Protein AF-A0A972S442-F1 (afdb_monomer)

Mean predicted aligned error: 12.08 Å

Solvent-accessible surface area (backbone atoms only — not comparable to full-atom values): 10147 Å² total; per-residue (Å²): 109,70,67,62,51,48,44,67,73,46,35,66,58,52,51,44,52,59,56,63,76,43,74,85,66,54,69,71,53,56,49,49,30,52,50,54,33,49,52,52,50,52,53,34,56,76,68,72,48,93,73,61,64,66,59,40,50,52,49,27,50,50,51,55,52,50,51,50,50,52,54,51,49,53,49,53,49,57,53,46,57,60,48,74,77,42,76,69,79,59,44,60,56,47,51,49,48,52,51,50,55,69,71,43,56,74,71,52,40,53,52,54,55,49,30,52,73,69,70,69,39,97,62,92,71,52,75,70,51,53,52,50,55,52,53,53,54,53,53,53,52,52,52,54,53,51,51,51,50,51,53,54,47,46,70,53,49,53,55,53,52,52,51,54,50,49,53,53,52,52,53,52,51,61,73,70,52,80,131

Foldseek 3Di:
DVVVVCCVVCVVVVCCCCVPVPDDDDPVLVVQLVVQLVVVVVVCVVVVHDDDSVCSSVVSVVVSVVVVVVVVVVLVVLVVVQQVVDDDPLNVVSVVLVVCLVPDDLVVVVVSLVCQVVVVDPHPDDPSNSVSSVVVSVVVVVVVVVVVVVVVCCVPVVVVVVVVVVVVVVVVVVVPDDD

Secondary structure (DSSP, 8-state):
-HHHHHHHHHHHHHHHHHHHSSTT--HHHHHHHHHHHHHHHHHHHHTT----HHHHHHHHHHHHHHHHHHHHHHHHHHHHHHHHT--TTHHHHHHHHHHHHHHS-HHHHHHHHHHHHTT-SSS---HHHHHHHHHHHHHHHHHHHHHHHHHHHHHHHHHHHHHHHHHHHHHHHHHHS--

pLDDT: mean 80.05, std 10.91, range [43.06, 96.75]

Radius of gyration: 24.88 Å; Cα contacts (8 Å, |Δi|>4): 57; chains: 1; bounding box: 56×35×83 Å

Sequence (179 aa):
VGISLGLLLFGPKLIKTVGSEITELDQMRAFAVAMAAAVVVIIASQLGLPVSSTHIAVGGIFGVGFLREYLKRSYAKAIQEIKDHHQGEDVEEINAYIRRFANAPIDEKKYMLAQLKQKKAEVELSKKERKSLNKVYQKELVKRSAFLKIVAAWIITVPASALMAAIIYFSIRGMMLPG

Structure (mmCIF, N/CA/C/O backbone):
data_AF-A0A972S442-F1
#
_entry.id   AF-A0A972S442-F1
#
loop_
_atom_site.group_PDB
_atom_site.id
_atom_site.type_symbol
_atom_site.label_atom_id
_atom_site.label_alt_id
_atom_site.label_comp_id
_atom_site.label_asym_id
_atom_site.label_entity_id
_atom_site.label_seq_id
_atom_site.pdbx_PDB_ins_code
_atom_site.Cartn_x
_atom_site.Cartn_y
_atom_site.Cartn_z
_atom_site.occupancy
_atom_site.B_iso_or_equiv
_atom_site.auth_seq_id
_atom_site.auth_comp_id
_atom_site.auth_asym_id
_atom_site.auth_atom_id
_atom_site.pdbx_PDB_model_num
ATOM 1 N N . VAL A 1 1 ? 18.935 -11.063 -27.898 1.00 55.28 1 VAL A N 1
ATOM 2 C CA . VAL A 1 1 ? 18.509 -12.394 -28.402 1.00 55.28 1 VAL A CA 1
ATOM 3 C C . VAL A 1 1 ? 18.385 -13.421 -27.275 1.00 55.28 1 VAL A C 1
ATOM 5 O O . VAL A 1 1 ? 17.285 -13.912 -27.073 1.00 55.28 1 VAL A O 1
ATOM 8 N N . GLY A 1 2 ? 19.431 -13.688 -26.476 1.00 63.62 2 GLY A N 1
ATOM 9 C CA . GLY A 1 2 ? 19.373 -14.688 -25.387 1.00 63.62 2 GLY A CA 1
ATOM 10 C C . GLY A 1 2 ? 18.334 -14.418 -24.284 1.00 63.62 2 GLY A C 1
ATOM 11 O O . GLY A 1 2 ? 17.602 -15.325 -23.903 1.00 63.62 2 GLY A O 1
ATOM 12 N N . ILE A 1 3 ? 18.193 -13.164 -23.833 1.00 63.94 3 ILE A N 1
ATOM 13 C CA . ILE A 1 3 ? 17.179 -12.770 -22.830 1.00 63.94 3 ILE A CA 1
ATOM 14 C C . ILE A 1 3 ? 15.757 -12.969 -23.379 1.00 63.94 3 ILE A C 1
ATOM 16 O O . ILE A 1 3 ? 14.894 -13.505 -22.694 1.00 63.94 3 ILE A O 1
ATOM 20 N N . SER A 1 4 ? 15.526 -12.588 -24.637 1.00 64.75 4 SER A N 1
ATOM 21 C CA . SER A 1 4 ? 14.231 -12.716 -25.313 1.00 64.75 4 SER A CA 1
ATOM 22 C C . SER A 1 4 ? 13.823 -14.181 -25.507 1.00 64.75 4 SER A C 1
ATOM 24 O O . SER A 1 4 ? 12.668 -14.524 -25.276 1.00 64.75 4 SER A O 1
ATOM 26 N N . LEU A 1 5 ? 14.772 -15.055 -25.871 1.00 71.44 5 LEU A N 1
ATOM 27 C CA . LEU A 1 5 ? 14.531 -16.493 -26.036 1.00 71.44 5 LEU A CA 1
ATOM 28 C C . LEU A 1 5 ? 14.280 -17.188 -24.685 1.00 71.44 5 LEU A C 1
ATOM 30 O O . LEU A 1 5 ? 13.374 -18.010 -24.564 1.00 71.44 5 LEU A O 1
ATOM 34 N N . GLY A 1 6 ? 15.048 -16.820 -23.652 1.00 62.31 6 GLY A N 1
ATOM 35 C CA . GLY A 1 6 ? 14.879 -17.332 -22.290 1.00 62.31 6 GLY A CA 1
ATOM 36 C C . GLY A 1 6 ? 13.545 -16.922 -21.659 1.00 62.31 6 GLY A C 1
ATOM 37 O O . GLY A 1 6 ? 12.891 -17.744 -21.018 1.00 62.31 6 GLY A O 1
ATOM 38 N N . LEU A 1 7 ? 13.091 -15.686 -21.902 1.00 68.94 7 LEU A N 1
ATOM 39 C CA . LEU A 1 7 ? 11.769 -15.2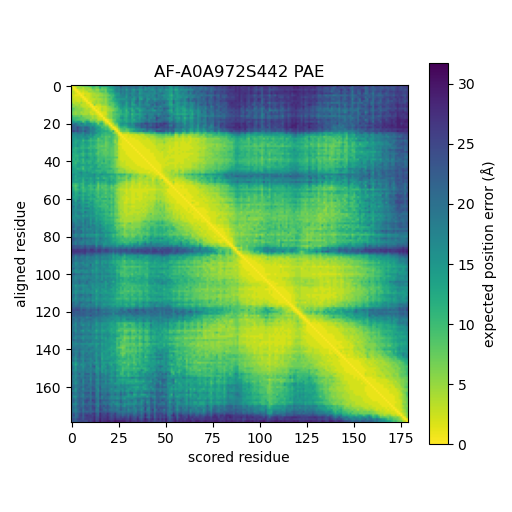19 -21.478 1.00 68.94 7 LEU A CA 1
ATOM 40 C C . LEU A 1 7 ? 10.638 -15.953 -22.219 1.00 68.94 7 LEU A C 1
ATOM 42 O O . LEU A 1 7 ? 9.614 -16.251 -21.618 1.00 68.94 7 LEU A O 1
ATOM 46 N N . LEU A 1 8 ? 10.823 -16.295 -23.496 1.00 69.44 8 LEU A N 1
ATOM 47 C CA . LEU A 1 8 ? 9.843 -17.058 -24.280 1.00 69.44 8 LEU A CA 1
ATOM 48 C C . LEU A 1 8 ? 9.675 -18.500 -23.773 1.00 69.44 8 LEU A C 1
ATOM 50 O O . LEU A 1 8 ? 8.552 -18.987 -23.675 1.00 69.44 8 LEU A O 1
ATOM 54 N N . LEU A 1 9 ? 10.778 -19.166 -23.418 1.00 70.06 9 LEU A N 1
ATOM 55 C CA . LEU A 1 9 ? 10.773 -20.568 -22.979 1.00 70.06 9 LEU A CA 1
ATOM 56 C C . LEU A 1 9 ? 10.383 -20.744 -21.502 1.00 70.06 9 LEU A C 1
ATOM 58 O O . LEU A 1 9 ? 9.625 -21.654 -21.170 1.00 70.06 9 LEU A O 1
ATOM 62 N N . PHE A 1 10 ? 10.873 -19.878 -20.609 1.00 66.75 10 PHE A N 1
ATOM 63 C CA . PHE A 1 10 ? 10.665 -20.010 -19.157 1.00 66.75 10 PHE A CA 1
ATOM 64 C C . PHE A 1 10 ? 9.690 -18.984 -18.569 1.00 66.75 10 PHE A C 1
ATOM 66 O O . PHE A 1 10 ? 9.153 -19.201 -17.478 1.00 66.75 10 PHE A O 1
ATOM 73 N N . GLY A 1 11 ? 9.406 -17.897 -19.290 1.00 60.53 11 GLY A N 1
ATOM 74 C CA . GLY A 1 11 ? 8.465 -16.859 -18.868 1.00 60.53 11 GLY A CA 1
ATOM 75 C C . GLY A 1 11 ? 7.060 -17.384 -18.584 1.00 60.53 11 GLY A C 1
ATOM 76 O O . GLY A 1 11 ? 6.541 -17.057 -17.525 1.00 60.53 11 GLY A O 1
ATOM 77 N N . PRO A 1 12 ? 6.446 -18.256 -19.407 1.00 69.31 12 PRO A N 1
ATOM 78 C CA . PRO A 1 12 ? 5.092 -18.748 -19.139 1.00 69.31 12 PRO A CA 1
ATOM 79 C C . PRO A 1 12 ? 4.973 -19.529 -17.823 1.00 69.31 12 PRO A C 1
ATOM 81 O O . PRO A 1 12 ? 3.944 -19.460 -17.153 1.00 69.31 12 PRO A O 1
ATOM 84 N N . LYS A 1 13 ? 6.029 -20.258 -17.434 1.00 62.06 13 LYS A N 1
ATOM 85 C CA . LYS A 1 13 ? 6.068 -21.060 -16.201 1.00 62.06 13 LYS A CA 1
ATOM 86 C C . LYS A 1 13 ? 6.276 -20.167 -14.976 1.00 62.06 13 LYS A C 1
ATOM 88 O O . LYS A 1 13 ? 5.541 -20.305 -14.010 1.00 62.06 13 LYS A O 1
ATOM 93 N N . LEU A 1 14 ? 7.185 -19.191 -15.063 1.00 61.78 14 LEU A N 1
ATOM 94 C CA . LEU A 1 14 ? 7.390 -18.168 -14.030 1.00 61.78 14 LEU A CA 1
ATOM 95 C C . LEU A 1 14 ? 6.169 -17.256 -13.857 1.00 61.78 14 LEU A C 1
ATOM 97 O O . LEU A 1 14 ? 5.754 -17.015 -12.732 1.00 61.78 14 LEU A O 1
ATOM 101 N N . ILE A 1 15 ? 5.554 -16.797 -14.950 1.00 64.75 15 ILE A N 1
ATOM 102 C CA . ILE A 1 15 ? 4.331 -15.980 -14.936 1.00 64.75 15 ILE A CA 1
ATOM 103 C C . ILE A 1 15 ? 3.169 -16.770 -14.340 1.00 64.75 15 ILE A C 1
ATOM 105 O O . ILE A 1 15 ? 2.381 -16.197 -13.601 1.00 64.75 15 ILE A O 1
ATOM 109 N N . LYS A 1 16 ? 3.065 -18.079 -14.609 1.00 59.94 16 LYS A N 1
ATOM 110 C CA . LYS A 1 16 ? 2.068 -18.925 -13.946 1.00 59.94 16 LYS A CA 1
ATOM 111 C C . LYS A 1 16 ? 2.369 -19.106 -12.468 1.00 59.94 16 LYS A C 1
ATOM 113 O O . LYS A 1 16 ? 1.471 -18.856 -11.692 1.00 59.94 16 LYS A O 1
ATOM 118 N N . THR A 1 17 ? 3.588 -19.453 -12.057 1.00 56.91 17 THR A N 1
ATOM 119 C CA . THR A 1 17 ? 3.920 -19.643 -10.631 1.00 56.91 17 THR A CA 1
ATOM 120 C C . THR A 1 17 ? 3.763 -18.348 -9.826 1.00 56.91 17 THR A C 1
ATOM 122 O O . THR A 1 17 ? 3.126 -18.351 -8.780 1.00 56.91 17 THR A O 1
ATOM 125 N N . VAL A 1 18 ? 4.232 -17.215 -10.355 1.00 54.47 18 VAL A N 1
ATOM 126 C CA . VAL A 1 18 ? 4.031 -15.875 -9.772 1.00 54.47 18 VAL A CA 1
ATOM 127 C C . VAL A 1 18 ? 2.572 -15.418 -9.917 1.00 54.47 18 VAL A C 1
ATOM 129 O O . VAL A 1 18 ? 2.080 -14.684 -9.079 1.00 54.47 18 VAL A O 1
ATOM 132 N N . GLY A 1 19 ? 1.838 -15.845 -10.940 1.00 48.97 19 GLY A N 1
ATOM 133 C CA . GLY A 1 19 ? 0.424 -15.504 -11.132 1.00 48.97 19 GLY A CA 1
ATOM 134 C C . GLY A 1 19 ? -0.546 -16.362 -10.313 1.00 48.97 19 GLY A C 1
ATOM 135 O O . GLY A 1 19 ? -1.648 -15.908 -10.020 1.00 48.97 19 GLY A O 1
ATOM 136 N N . SER A 1 20 ? -0.151 -17.583 -9.934 1.00 53.44 20 SER A N 1
ATOM 137 C CA . SER A 1 20 ? -0.996 -18.576 -9.262 1.00 53.44 20 SER A CA 1
ATOM 138 C C . SER A 1 20 ? -0.670 -18.768 -7.783 1.00 53.44 20 SER A C 1
ATOM 140 O O . SER A 1 20 ? -1.592 -19.018 -7.020 1.00 53.44 20 SER A O 1
ATOM 142 N N . GLU A 1 21 ? 0.589 -18.640 -7.341 1.00 48.78 21 GLU A N 1
ATOM 143 C CA . GLU A 1 21 ? 0.898 -18.594 -5.895 1.00 48.78 21 GLU A CA 1
ATOM 144 C C . GLU A 1 21 ? 0.611 -17.215 -5.289 1.00 48.78 21 GLU A C 1
ATOM 146 O O . GLU A 1 21 ? 0.443 -17.074 -4.077 1.00 48.78 21 GLU A O 1
ATOM 151 N N . ILE A 1 22 ? 0.496 -16.190 -6.136 1.00 52.44 22 ILE A N 1
ATOM 152 C CA . ILE A 1 22 ? 0.126 -14.832 -5.750 1.00 52.44 22 ILE A CA 1
ATOM 153 C C . ILE A 1 22 ? -1.349 -14.574 -6.084 1.00 52.44 22 ILE A C 1
ATOM 155 O O . ILE A 1 22 ? -1.711 -13.641 -6.797 1.00 52.44 22 ILE A O 1
ATOM 159 N N . THR A 1 23 ? -2.242 -15.410 -5.567 1.00 43.06 23 THR A N 1
ATOM 160 C CA . THR A 1 23 ? -3.686 -15.145 -5.590 1.00 43.06 23 THR A CA 1
ATOM 161 C C . THR A 1 23 ? -3.987 -13.777 -4.942 1.00 43.06 23 THR A C 1
ATOM 163 O O . THR A 1 23 ? -3.763 -13.576 -3.746 1.00 43.06 23 THR A O 1
ATOM 166 N N . GLU A 1 24 ? -4.463 -12.832 -5.763 1.00 47.12 24 GLU A N 1
ATOM 167 C CA . GLU A 1 24 ? -4.857 -11.440 -5.462 1.00 47.12 24 GLU A CA 1
ATOM 168 C C . GLU A 1 24 ? -3.765 -10.458 -4.973 1.00 47.12 24 GLU A C 1
ATOM 170 O O . GLU A 1 24 ? -3.927 -9.736 -3.972 1.00 47.12 24 GLU A O 1
ATOM 175 N N . LEU A 1 25 ? -2.651 -10.334 -5.706 1.00 52.69 25 LEU A N 1
ATOM 176 C CA . LEU A 1 25 ? -1.902 -9.071 -5.678 1.00 52.69 25 LEU A CA 1
ATOM 177 C C . LEU A 1 25 ? -2.575 -8.042 -6.599 1.00 52.69 25 LEU A C 1
ATOM 179 O O . LEU A 1 25 ? -2.419 -8.072 -7.812 1.00 52.69 25 LEU A O 1
ATOM 183 N N . ASP A 1 26 ? -3.296 -7.104 -5.984 1.00 62.50 26 ASP A N 1
ATOM 184 C CA . ASP A 1 26 ? -3.712 -5.836 -6.597 1.00 62.50 26 ASP A CA 1
ATOM 185 C C . ASP A 1 26 ? -2.542 -5.199 -7.379 1.00 62.50 26 ASP A C 1
ATOM 187 O O . ASP A 1 26 ? -1.397 -5.231 -6.914 1.00 62.50 26 ASP A O 1
ATOM 191 N N . GLN A 1 27 ? -2.810 -4.613 -8.548 1.00 66.56 27 GLN A N 1
ATOM 192 C CA . GLN A 1 27 ? -1.796 -4.105 -9.485 1.00 66.56 27 GLN A CA 1
ATOM 193 C C . GLN A 1 27 ? -0.835 -3.100 -8.831 1.00 66.56 27 GLN A C 1
ATOM 195 O O . GLN A 1 27 ? 0.362 -3.079 -9.122 1.00 66.56 27 GLN A O 1
ATOM 200 N N . MET A 1 28 ? -1.334 -2.347 -7.849 1.00 70.88 28 MET A N 1
ATOM 201 C CA . MET A 1 28 ? -0.548 -1.460 -6.987 1.00 70.88 28 MET A CA 1
ATOM 202 C C . MET A 1 28 ? 0.592 -2.167 -6.241 1.00 70.88 28 MET A C 1
ATOM 204 O O . MET A 1 28 ? 1.658 -1.591 -6.032 1.00 70.88 28 MET A O 1
ATOM 208 N N . ARG A 1 29 ? 0.386 -3.414 -5.814 1.00 75.81 29 ARG A N 1
ATOM 209 C CA . ARG A 1 29 ? 1.371 -4.189 -5.049 1.00 75.81 29 ARG A CA 1
ATOM 2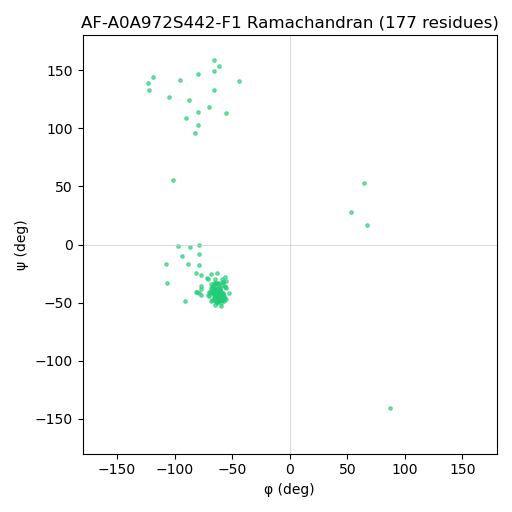10 C C . ARG A 1 29 ? 2.446 -4.762 -5.952 1.00 75.81 29 ARG A C 1
ATOM 212 O O . ARG A 1 29 ? 3.615 -4.692 -5.594 1.00 75.81 29 ARG A O 1
ATOM 219 N N . ALA A 1 30 ? 2.063 -5.279 -7.119 1.00 77.38 30 ALA A N 1
ATOM 220 C CA . ALA A 1 30 ? 3.021 -5.730 -8.124 1.00 77.38 30 ALA A CA 1
ATOM 221 C C . ALA A 1 30 ? 3.925 -4.568 -8.564 1.00 77.38 30 ALA A C 1
ATOM 223 O O . ALA A 1 30 ? 5.146 -4.710 -8.609 1.00 77.38 30 ALA A O 1
ATOM 224 N N . PHE A 1 31 ? 3.333 -3.388 -8.770 1.00 80.81 31 PHE A N 1
ATOM 225 C CA . PHE A 1 31 ? 4.078 -2.162 -9.031 1.00 80.81 31 PHE A CA 1
ATOM 226 C C . PHE A 1 31 ? 5.019 -1.790 -7.876 1.00 80.81 31 PHE A C 1
ATOM 228 O O . PHE A 1 31 ? 6.181 -1.478 -8.116 1.00 80.81 31 PHE A O 1
ATOM 235 N N . ALA A 1 32 ? 4.566 -1.880 -6.621 1.00 82.00 32 ALA A N 1
ATOM 236 C CA . ALA A 1 32 ? 5.412 -1.606 -5.459 1.00 82.00 32 ALA A CA 1
ATOM 237 C C . ALA A 1 32 ? 6.612 -2.567 -5.353 1.00 82.00 32 ALA A C 1
ATOM 239 O O . ALA A 1 32 ? 7.720 -2.114 -5.073 1.00 82.00 32 ALA A O 1
ATOM 240 N N . VAL A 1 33 ? 6.418 -3.866 -5.619 1.00 83.56 33 VAL A N 1
ATOM 241 C CA . VAL A 1 33 ? 7.511 -4.856 -5.670 1.00 83.56 33 VAL A CA 1
ATOM 242 C C . VAL A 1 33 ? 8.508 -4.496 -6.773 1.00 83.56 33 VAL A C 1
ATOM 244 O O . VAL A 1 33 ? 9.709 -4.447 -6.517 1.00 83.56 33 VAL A O 1
ATOM 247 N N . ALA A 1 34 ? 8.019 -4.201 -7.981 1.00 84.06 34 ALA A N 1
ATOM 248 C CA . ALA A 1 34 ? 8.864 -3.847 -9.119 1.00 84.06 34 ALA A CA 1
ATOM 249 C C . ALA A 1 34 ? 9.656 -2.551 -8.875 1.00 84.06 34 ALA A C 1
ATOM 251 O O . ALA A 1 34 ? 10.852 -2.503 -9.150 1.00 84.06 34 ALA A O 1
ATOM 252 N N . MET A 1 35 ? 9.021 -1.525 -8.302 1.00 87.12 35 MET A N 1
ATOM 253 C CA . MET A 1 35 ? 9.673 -0.265 -7.936 1.00 87.12 35 MET A CA 1
ATOM 254 C C . MET A 1 35 ? 10.734 -0.460 -6.853 1.00 87.12 35 MET A C 1
ATOM 256 O O . MET A 1 35 ? 11.838 0.060 -6.988 1.00 87.12 35 MET A O 1
ATOM 260 N N . ALA A 1 36 ? 10.435 -1.227 -5.800 1.00 86.38 36 ALA A N 1
ATOM 261 C CA . ALA A 1 36 ? 11.406 -1.527 -4.750 1.00 86.38 36 ALA A CA 1
ATOM 262 C C . ALA A 1 36 ? 12.625 -2.27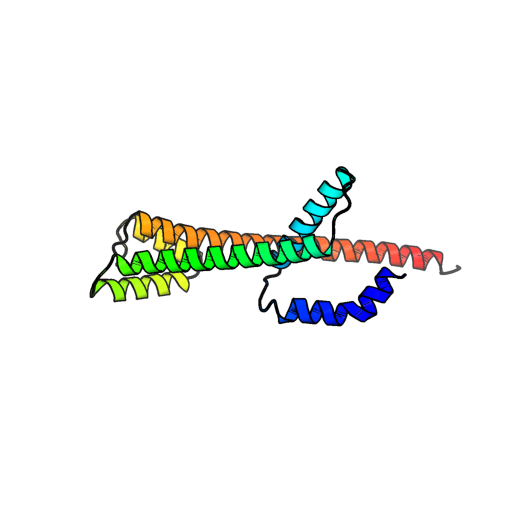1 -5.315 1.00 86.38 36 ALA A C 1
ATOM 264 O O . ALA A 1 36 ? 13.761 -1.899 -5.029 1.00 86.38 36 ALA A O 1
ATOM 265 N N . ALA A 1 37 ? 12.394 -3.266 -6.177 1.00 86.81 37 ALA A N 1
ATOM 266 C CA . ALA A 1 37 ? 13.462 -3.987 -6.858 1.00 86.81 37 ALA A CA 1
ATOM 267 C C . ALA A 1 37 ? 14.300 -3.062 -7.756 1.00 86.81 37 ALA A C 1
ATOM 269 O O . ALA A 1 37 ? 15.527 -3.093 -7.687 1.00 86.81 37 ALA A O 1
ATOM 270 N N . ALA A 1 38 ? 13.654 -2.203 -8.550 1.00 88.56 38 ALA A N 1
ATOM 271 C CA . ALA A 1 38 ? 14.333 -1.256 -9.429 1.00 88.56 38 ALA A CA 1
ATOM 272 C C . ALA A 1 38 ? 15.209 -0.266 -8.648 1.00 88.56 38 ALA A C 1
ATOM 274 O O . ALA A 1 38 ? 16.360 -0.055 -9.014 1.00 88.56 38 ALA A O 1
ATOM 275 N N . VAL A 1 39 ? 14.703 0.294 -7.545 1.00 90.12 39 VAL A N 1
ATOM 276 C CA . VAL A 1 39 ? 15.471 1.212 -6.688 1.00 90.12 39 VAL A CA 1
ATOM 277 C C . VAL A 1 39 ? 16.715 0.526 -6.127 1.00 90.12 39 VAL A C 1
ATOM 279 O O . VAL A 1 39 ? 17.806 1.088 -6.203 1.00 90.12 39 VAL A O 1
ATOM 282 N N . VAL A 1 40 ? 16.581 -0.705 -5.622 1.00 90.31 40 VAL A N 1
ATOM 283 C CA . VAL A 1 40 ? 17.723 -1.475 -5.103 1.00 90.31 40 VAL A CA 1
ATOM 284 C C . VAL A 1 40 ? 18.752 -1.743 -6.201 1.00 90.31 40 VAL A C 1
ATOM 286 O O . VAL A 1 40 ? 19.944 -1.546 -5.974 1.00 90.31 40 VAL A O 1
ATOM 289 N N . VAL A 1 41 ? 18.308 -2.132 -7.401 1.00 89.56 41 VAL A N 1
ATOM 290 C CA . VAL A 1 41 ? 19.200 -2.352 -8.550 1.00 89.56 41 VAL A CA 1
ATOM 291 C C . VAL A 1 41 ? 19.923 -1.065 -8.942 1.00 89.56 41 VAL A C 1
ATOM 293 O O . VAL A 1 41 ? 21.129 -1.105 -9.165 1.00 89.56 41 VAL A O 1
ATOM 296 N N . ILE A 1 42 ? 19.230 0.076 -8.996 1.00 90.94 42 ILE A N 1
ATOM 297 C CA . ILE A 1 42 ? 19.832 1.367 -9.357 1.00 90.94 42 ILE A CA 1
ATOM 298 C C . ILE A 1 42 ? 20.910 1.759 -8.343 1.00 90.94 42 ILE A C 1
ATOM 300 O O . ILE A 1 42 ? 22.025 2.086 -8.743 1.00 90.94 42 ILE A O 1
ATOM 304 N N . ILE A 1 43 ? 20.609 1.678 -7.044 1.00 91.12 43 ILE A N 1
ATOM 305 C CA . ILE A 1 43 ? 21.559 2.026 -5.978 1.00 91.12 43 ILE A CA 1
ATOM 306 C C . ILE A 1 43 ? 22.778 1.097 -6.016 1.00 91.12 43 ILE A C 1
ATOM 308 O O . ILE A 1 43 ? 23.911 1.568 -6.002 1.00 91.12 43 ILE A O 1
ATOM 312 N N . ALA A 1 44 ? 22.564 -0.217 -6.113 1.00 89.69 44 ALA A N 1
ATOM 313 C CA . ALA A 1 44 ? 23.657 -1.184 -6.197 1.00 89.69 44 ALA A CA 1
ATOM 314 C C . ALA A 1 44 ? 24.538 -0.957 -7.436 1.00 89.69 44 ALA A C 1
ATOM 316 O O . ALA A 1 44 ? 25.763 -1.027 -7.342 1.00 89.69 44 ALA A O 1
ATOM 317 N N . SER A 1 45 ? 23.915 -0.620 -8.570 1.00 90.00 45 SER A N 1
ATOM 318 C CA . SER A 1 45 ? 24.618 -0.314 -9.821 1.00 90.00 45 SER A CA 1
ATOM 319 C C . SER A 1 45 ? 25.466 0.953 -9.699 1.00 90.00 45 SER A C 1
ATOM 321 O O . SER A 1 45 ? 26.599 0.967 -10.168 1.00 90.00 45 SER A O 1
ATOM 323 N N . GLN A 1 46 ? 24.959 1.996 -9.030 1.00 91.06 46 GLN A N 1
ATOM 324 C CA . GLN A 1 46 ? 25.722 3.224 -8.764 1.00 91.06 46 GLN A CA 1
ATOM 325 C C . GLN A 1 46 ? 26.921 2.988 -7.837 1.00 91.06 46 GLN A C 1
ATOM 327 O O . GLN A 1 46 ? 27.929 3.676 -7.957 1.00 91.06 46 GLN A O 1
ATOM 332 N N . LEU A 1 47 ? 26.830 2.004 -6.941 1.00 93.12 47 LEU A N 1
ATOM 333 C CA . LEU A 1 47 ? 27.914 1.607 -6.040 1.00 93.12 47 LEU A CA 1
ATOM 334 C C . LEU A 1 47 ? 28.876 0.574 -6.655 1.00 93.12 47 LEU A C 1
ATOM 336 O O . LEU A 1 47 ? 29.833 0.174 -5.998 1.00 93.12 47 LEU A O 1
ATOM 340 N N . GLY A 1 48 ? 28.630 0.114 -7.888 1.00 90.38 48 GLY A N 1
ATOM 341 C CA . GLY A 1 48 ? 29.446 -0.909 -8.551 1.00 90.38 48 GLY A CA 1
ATOM 342 C C . GLY A 1 48 ? 29.367 -2.298 -7.904 1.00 90.38 48 GLY A C 1
ATOM 343 O O . GLY A 1 48 ? 30.229 -3.140 -8.153 1.00 90.38 48 GLY A O 1
ATOM 344 N N . LEU A 1 49 ? 28.356 -2.552 -7.066 1.00 89.69 49 LEU A N 1
ATOM 345 C CA . LEU A 1 49 ? 28.208 -3.813 -6.344 1.00 89.69 49 LEU A CA 1
ATOM 346 C C . LEU A 1 49 ? 27.431 -4.833 -7.194 1.00 89.69 49 LEU A C 1
ATOM 348 O O . LEU A 1 49 ? 26.289 -4.559 -7.580 1.00 89.69 49 LEU A O 1
ATOM 352 N N . PRO A 1 50 ? 27.985 -6.032 -7.463 1.00 86.19 50 PRO A N 1
ATOM 353 C CA . PRO A 1 50 ? 27.249 -7.087 -8.145 1.00 86.19 50 PRO A CA 1
ATOM 354 C C . PRO A 1 50 ? 26.161 -7.639 -7.218 1.00 86.19 50 PRO A C 1
ATOM 356 O O . PRO A 1 50 ? 26.444 -8.184 -6.152 1.00 86.19 50 PRO A O 1
ATOM 359 N N . VAL A 1 51 ? 24.900 -7.510 -7.631 1.00 87.12 51 VAL A N 1
ATOM 360 C CA . VAL A 1 51 ? 23.738 -7.961 -6.854 1.00 87.12 51 VAL A CA 1
ATOM 361 C C . VAL A 1 51 ? 22.932 -9.021 -7.596 1.00 87.12 51 VAL A C 1
ATOM 363 O O . VAL A 1 51 ? 22.770 -8.982 -8.814 1.00 87.12 51 VAL A O 1
ATOM 366 N N . SER A 1 52 ? 22.396 -9.985 -6.845 1.00 87.88 52 SER A N 1
ATOM 367 C CA . SER A 1 52 ? 21.567 -11.061 -7.392 1.00 87.88 52 SER A CA 1
ATOM 368 C C . SER A 1 52 ? 20.135 -10.573 -7.632 1.00 87.88 52 SER A C 1
ATOM 370 O O . SER A 1 52 ? 19.395 -10.295 -6.687 1.00 87.88 52 SER A O 1
ATOM 372 N N . SER A 1 53 ? 19.718 -10.521 -8.899 1.00 78.19 53 SER A N 1
ATOM 373 C CA . SER A 1 53 ? 18.356 -10.136 -9.298 1.00 78.19 53 SER A CA 1
ATOM 374 C C . SER A 1 53 ? 17.280 -11.047 -8.695 1.00 78.19 53 SER A C 1
ATOM 376 O O . SER A 1 53 ? 16.223 -10.559 -8.297 1.00 78.19 53 SER A O 1
ATOM 378 N N . THR A 1 54 ? 17.563 -12.346 -8.540 1.00 80.25 54 THR A N 1
ATOM 379 C CA . THR A 1 54 ? 16.661 -13.303 -7.883 1.00 80.25 54 THR A CA 1
ATOM 380 C C . THR A 1 54 ? 16.447 -12.949 -6.415 1.00 80.25 54 THR A C 1
ATOM 382 O O . THR A 1 54 ? 15.307 -12.899 -5.968 1.00 80.25 54 THR A O 1
ATOM 385 N N . HIS A 1 55 ? 17.516 -12.636 -5.673 1.00 76.75 55 HIS A N 1
ATOM 386 C CA . HIS A 1 55 ? 17.403 -12.246 -4.263 1.00 76.75 55 HIS A CA 1
ATOM 387 C C . HIS A 1 55 ? 16.628 -10.940 -4.088 1.00 76.75 55 HIS A C 1
ATOM 389 O O . HIS A 1 55 ? 15.824 -10.823 -3.167 1.00 76.75 55 HIS A O 1
ATOM 395 N N . ILE A 1 56 ? 16.820 -9.980 -4.995 1.00 85.75 56 ILE A N 1
ATOM 396 C CA . ILE A 1 56 ? 16.086 -8.712 -4.976 1.00 85.75 56 ILE A CA 1
ATOM 397 C C . ILE A 1 56 ? 14.595 -8.947 -5.251 1.00 85.75 56 ILE A C 1
ATOM 399 O O . ILE A 1 56 ? 13.746 -8.442 -4.517 1.00 85.75 56 ILE A O 1
ATOM 403 N N . ALA A 1 57 ? 14.262 -9.736 -6.276 1.00 79.06 57 ALA A N 1
ATOM 404 C CA . ALA A 1 57 ? 12.877 -10.034 -6.631 1.00 79.06 57 ALA A CA 1
ATOM 405 C C . ALA A 1 57 ? 12.159 -10.807 -5.514 1.00 79.06 57 ALA A C 1
ATOM 407 O O . ALA A 1 57 ? 11.080 -10.411 -5.072 1.00 79.06 57 ALA A O 1
ATOM 408 N N . VAL A 1 58 ? 12.789 -11.871 -5.013 1.00 78.00 58 VAL A N 1
ATOM 409 C CA . VAL A 1 58 ? 12.269 -12.701 -3.921 1.00 78.00 58 VAL A CA 1
ATOM 410 C C . VAL A 1 58 ? 12.109 -11.872 -2.641 1.00 78.00 58 VAL A C 1
ATOM 412 O O . VAL A 1 58 ? 11.044 -11.897 -2.026 1.00 78.00 58 VAL A O 1
ATOM 415 N N . GLY A 1 59 ? 13.109 -11.061 -2.284 1.00 81.06 59 GLY A N 1
ATOM 416 C CA . GLY A 1 59 ? 13.049 -10.151 -1.138 1.00 81.06 59 GLY A CA 1
ATOM 417 C C . GLY A 1 59 ? 11.930 -9.111 -1.251 1.00 81.06 59 GLY A C 1
ATOM 418 O O . GLY A 1 59 ? 11.218 -8.869 -0.278 1.00 81.06 59 GLY A O 1
ATOM 419 N N . GLY A 1 60 ? 11.710 -8.544 -2.441 1.00 81.88 60 GLY A N 1
ATOM 420 C CA . GLY A 1 60 ? 10.608 -7.614 -2.699 1.00 81.88 60 GLY A CA 1
ATOM 421 C C . GLY A 1 60 ? 9.228 -8.259 -2.532 1.00 81.88 60 GLY A C 1
ATOM 422 O O . GLY A 1 60 ? 8.353 -7.685 -1.878 1.00 81.88 60 GLY A O 1
ATOM 423 N N . ILE A 1 61 ? 9.040 -9.474 -3.063 1.00 78.62 61 ILE A N 1
ATOM 424 C CA . ILE A 1 61 ? 7.787 -10.238 -2.934 1.00 78.62 61 ILE A CA 1
ATOM 425 C C . ILE A 1 61 ? 7.514 -10.570 -1.46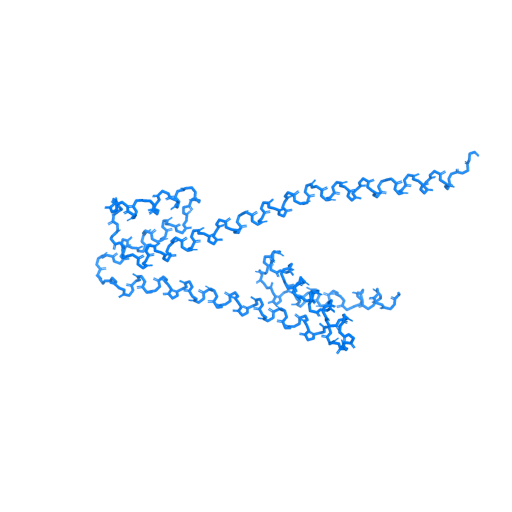4 1.00 78.62 61 ILE A C 1
ATOM 427 O O . ILE A 1 61 ? 6.426 -10.275 -0.958 1.00 78.62 61 ILE A O 1
ATOM 431 N N . PHE A 1 62 ? 8.504 -11.123 -0.757 1.00 78.88 62 PHE A N 1
ATOM 432 C CA . PHE A 1 62 ? 8.367 -11.443 0.664 1.00 78.88 62 PHE A CA 1
ATOM 433 C C . PHE A 1 62 ? 8.124 -10.197 1.516 1.00 78.88 62 PHE A C 1
ATOM 435 O O . PHE A 1 62 ? 7.262 -10.227 2.391 1.00 78.88 62 PHE A O 1
ATOM 442 N N . GLY A 1 63 ? 8.806 -9.083 1.238 1.00 81.50 63 GLY A N 1
ATOM 443 C CA . GLY A 1 63 ? 8.612 -7.822 1.953 1.00 81.50 63 GLY A CA 1
ATOM 444 C C . GLY A 1 63 ? 7.181 -7.290 1.834 1.00 81.50 63 GLY A C 1
ATOM 445 O O . GLY A 1 63 ? 6.547 -6.966 2.841 1.00 81.50 63 GLY A O 1
ATOM 446 N N . VAL A 1 64 ? 6.623 -7.261 0.619 1.00 81.19 64 VAL A N 1
ATOM 447 C CA . VAL A 1 64 ? 5.231 -6.829 0.393 1.00 81.19 64 VAL A CA 1
ATOM 448 C C . VAL A 1 64 ? 4.226 -7.826 0.982 1.00 81.19 64 VAL A C 1
ATOM 450 O O . VAL A 1 64 ? 3.216 -7.409 1.559 1.00 81.19 64 VAL A O 1
ATOM 453 N N . GLY A 1 65 ? 4.507 -9.130 0.901 1.00 75.38 65 GLY A N 1
ATOM 454 C CA . GLY A 1 65 ? 3.701 -10.182 1.524 1.00 75.38 65 GLY A CA 1
ATOM 455 C C . GLY A 1 65 ? 3.643 -10.061 3.050 1.00 75.38 65 GLY A C 1
ATOM 456 O O . GLY A 1 65 ? 2.554 -10.035 3.628 1.00 75.38 65 GLY A O 1
ATOM 457 N N . PHE A 1 66 ? 4.798 -9.896 3.699 1.00 79.50 66 PHE A N 1
ATOM 458 C CA . PHE A 1 66 ? 4.904 -9.710 5.146 1.00 79.50 66 PHE A CA 1
ATOM 459 C C . PHE A 1 66 ? 4.213 -8.424 5.601 1.00 79.50 66 PHE A C 1
ATOM 461 O O . PHE A 1 66 ? 3.440 -8.443 6.558 1.00 79.50 66 PHE A O 1
ATOM 468 N N . LEU A 1 67 ? 4.409 -7.313 4.882 1.00 82.06 67 LEU A N 1
ATOM 469 C CA . LEU A 1 67 ? 3.745 -6.047 5.188 1.00 82.06 67 LEU A CA 1
ATOM 470 C C . LEU A 1 67 ? 2.217 -6.171 5.107 1.00 82.06 67 LEU A C 1
ATOM 472 O O . LEU A 1 67 ? 1.505 -5.659 5.974 1.00 82.06 67 LEU A O 1
ATOM 476 N N . ARG A 1 68 ? 1.691 -6.867 4.091 1.00 80.00 68 ARG A N 1
ATOM 477 C CA . ARG A 1 68 ? 0.250 -7.130 3.964 1.00 80.00 68 ARG A CA 1
ATOM 478 C C . ARG A 1 68 ? -0.273 -7.904 5.169 1.00 80.00 68 ARG A C 1
ATOM 480 O O . ARG A 1 68 ? -1.284 -7.505 5.749 1.00 80.00 68 ARG A O 1
ATOM 487 N N . GLU A 1 69 ? 0.393 -8.996 5.526 1.00 79.06 69 GLU A N 1
ATOM 488 C CA . GLU A 1 69 ? -0.028 -9.852 6.632 1.00 79.06 69 GLU A CA 1
ATOM 489 C C . GLU A 1 69 ? 0.058 -9.109 7.971 1.00 79.06 69 GLU A C 1
ATOM 491 O O . GLU A 1 69 ? -0.894 -9.119 8.751 1.00 79.06 69 GLU A O 1
ATOM 496 N N . TYR A 1 70 ? 1.132 -8.347 8.190 1.00 81.38 70 TYR A N 1
ATOM 497 C CA . TYR A 1 70 ? 1.285 -7.472 9.350 1.00 81.38 70 TYR A CA 1
ATOM 498 C C . TYR A 1 70 ? 0.136 -6.457 9.461 1.00 81.38 70 TYR A C 1
ATOM 500 O O . TYR A 1 70 ? -0.482 -6.309 10.519 1.00 81.38 70 TYR A O 1
ATOM 508 N N . LEU A 1 71 ? -0.215 -5.785 8.358 1.00 81.50 71 LEU A N 1
ATOM 509 C CA . LEU A 1 71 ? -1.318 -4.821 8.330 1.00 81.50 71 LEU A CA 1
ATOM 510 C C . LEU A 1 71 ? -2.684 -5.482 8.561 1.00 81.50 71 LEU A C 1
ATOM 512 O O . LEU A 1 71 ? -3.529 -4.878 9.228 1.00 81.50 71 LEU A O 1
ATOM 516 N N . LYS A 1 72 ? -2.907 -6.692 8.030 1.00 81.25 72 LYS A N 1
ATOM 517 C CA . LYS A 1 72 ? -4.142 -7.469 8.227 1.00 81.25 72 LYS A CA 1
ATOM 518 C C . LYS A 1 72 ? -4.293 -7.896 9.687 1.00 81.25 72 LYS A C 1
ATOM 520 O O . LYS A 1 72 ? -5.349 -7.674 10.273 1.00 81.25 72 LYS A O 1
ATOM 525 N N . ARG A 1 73 ? -3.226 -8.419 10.299 1.00 82.56 73 ARG A N 1
ATOM 526 C CA . ARG A 1 73 ? -3.194 -8.786 11.724 1.00 82.56 73 ARG A CA 1
ATOM 527 C C . ARG A 1 73 ? -3.411 -7.582 12.631 1.00 82.56 73 ARG A C 1
ATOM 529 O O . ARG A 1 73 ? -4.214 -7.657 13.553 1.00 82.56 73 ARG A O 1
ATOM 536 N N . SER A 1 74 ? -2.759 -6.455 12.341 1.00 81.12 74 SER A N 1
ATOM 537 C CA . SER A 1 74 ? -2.947 -5.210 13.097 1.00 81.12 74 SER A CA 1
ATOM 538 C C . SER A 1 74 ? -4.395 -4.711 13.034 1.00 81.12 74 SER A C 1
ATOM 540 O O . SER A 1 74 ? -4.917 -4.244 14.042 1.00 81.12 74 SER A O 1
ATOM 542 N N . TYR A 1 75 ? -5.057 -4.837 11.880 1.00 80.06 75 TYR A N 1
ATOM 543 C CA . TYR A 1 75 ? -6.473 -4.498 11.733 1.00 80.06 75 TYR A CA 1
ATOM 544 C C . TYR A 1 75 ? -7.381 -5.451 12.518 1.00 80.06 75 TYR A C 1
ATOM 546 O O . TYR A 1 75 ? -8.241 -4.993 13.262 1.00 80.06 75 TYR A O 1
ATOM 554 N N . ALA A 1 76 ? -7.168 -6.763 12.392 1.00 81.44 76 ALA A N 1
ATOM 555 C CA . ALA A 1 76 ? -7.948 -7.762 13.120 1.00 81.44 76 ALA A CA 1
ATOM 556 C C . ALA A 1 76 ? -7.825 -7.571 14.638 1.00 81.44 76 ALA A C 1
ATOM 558 O O . ALA A 1 76 ? -8.832 -7.582 15.338 1.00 81.44 76 ALA A O 1
ATOM 559 N N . LYS A 1 77 ? -6.609 -7.302 15.127 1.00 84.56 77 LYS A N 1
ATOM 560 C CA . LYS A 1 77 ? -6.353 -6.997 16.535 1.00 84.56 77 LYS A CA 1
ATOM 561 C C . LYS A 1 77 ? -7.053 -5.715 16.982 1.00 84.56 77 LYS A C 1
ATOM 563 O O . LYS A 1 77 ? -7.667 -5.701 18.034 1.00 84.56 77 LYS A O 1
ATOM 568 N N . ALA A 1 78 ? -7.024 -4.671 16.158 1.00 77.81 78 ALA A N 1
ATOM 569 C CA . ALA A 1 78 ? -7.709 -3.418 16.449 1.00 77.81 78 ALA A CA 1
ATOM 570 C C . ALA A 1 78 ? -9.238 -3.562 16.537 1.00 77.81 78 ALA A C 1
ATOM 572 O O . ALA A 1 78 ? -9.863 -2.831 17.295 1.00 77.81 78 ALA A O 1
ATOM 573 N N . ILE A 1 79 ? -9.841 -4.467 15.761 1.00 77.00 79 ILE A N 1
ATOM 574 C CA . ILE A 1 79 ? -11.272 -4.782 15.863 1.00 77.00 79 ILE A CA 1
ATOM 575 C C . ILE A 1 79 ? -11.551 -5.680 17.072 1.00 77.00 79 ILE A C 1
ATOM 577 O O . ILE A 1 79 ? -12.557 -5.475 17.737 1.00 77.00 79 ILE A O 1
ATOM 581 N N . GLN A 1 80 ? -10.671 -6.639 17.373 1.00 81.62 80 GLN A N 1
ATOM 582 C CA . GLN A 1 80 ? -10.809 -7.491 18.558 1.00 81.62 80 GLN A CA 1
ATOM 583 C C . GLN A 1 80 ? -10.692 -6.695 19.858 1.00 81.62 80 GLN A C 1
ATOM 585 O O . GLN A 1 80 ? -11.553 -6.828 20.708 1.00 81.62 80 GLN A O 1
ATOM 590 N N . GLU A 1 81 ? -9.742 -5.763 19.966 1.00 79.31 81 GLU A N 1
ATOM 591 C CA . GLU A 1 81 ? -9.634 -4.870 21.130 1.00 79.31 81 GLU A CA 1
ATOM 592 C C . GLU A 1 81 ? -10.913 -4.043 21.356 1.00 79.31 81 GLU A C 1
ATOM 594 O O . GLU A 1 81 ? -11.258 -3.756 22.496 1.00 79.31 81 GLU A O 1
ATOM 599 N N . ILE A 1 82 ? -11.637 -3.678 20.289 1.00 74.06 82 ILE A N 1
ATOM 600 C CA . ILE A 1 82 ? -12.943 -3.003 20.402 1.00 74.06 82 ILE A CA 1
ATOM 601 C C . ILE A 1 82 ? -14.025 -3.971 20.891 1.00 74.06 82 ILE A C 1
ATOM 603 O O . ILE A 1 82 ? -14.980 -3.539 21.509 1.00 74.06 82 ILE A O 1
ATOM 607 N N . LYS A 1 83 ? -13.923 -5.272 20.620 1.00 74.94 83 LYS A N 1
ATOM 608 C CA . LYS A 1 83 ? -14.892 -6.255 21.126 1.00 74.94 83 LYS A CA 1
ATOM 609 C C . LYS A 1 83 ? -14.599 -6.642 22.568 1.00 74.94 83 LYS A C 1
ATOM 611 O O . LYS A 1 83 ? -15.522 -6.723 23.357 1.00 74.94 83 LYS A O 1
ATOM 616 N N . ASP A 1 84 ? -13.328 -6.824 22.911 1.00 77.69 84 ASP A N 1
ATOM 617 C CA . ASP A 1 84 ? -12.892 -7.281 24.234 1.00 77.69 84 ASP A CA 1
ATOM 618 C C . ASP A 1 84 ? -13.137 -6.234 25.337 1.00 77.69 84 ASP A C 1
ATOM 620 O O . ASP A 1 84 ? -13.267 -6.586 26.509 1.00 77.69 84 ASP A O 1
ATOM 624 N N . HIS A 1 85 ? -13.202 -4.944 24.984 1.00 75.38 85 HIS A N 1
ATOM 625 C CA . HIS A 1 85 ? -13.511 -3.866 25.930 1.00 75.38 85 HIS A CA 1
ATOM 626 C C . HIS A 1 85 ? -15.002 -3.716 26.260 1.00 75.38 85 HIS A C 1
ATOM 628 O O . HIS A 1 85 ? -15.329 -2.950 27.164 1.00 75.38 85 HIS A O 1
ATOM 634 N N . HIS A 1 86 ? -15.892 -4.427 25.565 1.00 70.94 86 HIS A N 1
ATOM 635 C CA . HIS A 1 86 ? -17.338 -4.349 25.771 1.00 70.94 86 HIS A CA 1
ATOM 636 C C . HIS A 1 86 ? -17.866 -5.748 26.113 1.00 70.94 86 HIS A C 1
ATOM 638 O O . HIS A 1 86 ? -17.487 -6.732 25.484 1.00 70.94 86 HIS A O 1
ATOM 644 N N . GLN A 1 87 ? -18.705 -5.870 27.143 1.00 66.94 87 GLN A N 1
ATOM 645 C CA . GLN A 1 87 ? -19.272 -7.151 27.589 1.00 66.94 87 GLN A CA 1
ATOM 646 C C . GLN A 1 87 ? -20.804 -7.078 27.582 1.00 66.94 87 GLN A C 1
ATOM 648 O O . GLN A 1 87 ? -21.363 -6.085 28.033 1.00 66.94 87 GLN A O 1
ATOM 653 N N . GLY A 1 88 ? -21.484 -8.138 27.131 1.00 68.94 88 GLY A N 1
ATOM 654 C CA . GLY A 1 88 ? -22.952 -8.241 27.190 1.00 68.94 88 GLY A CA 1
ATOM 655 C C . GLY A 1 88 ? -23.689 -7.622 25.991 1.00 68.94 88 GLY A C 1
ATOM 656 O O . GLY A 1 88 ? -23.244 -7.781 24.855 1.00 68.94 88 GLY A O 1
ATOM 657 N N . GLU A 1 89 ? -24.828 -6.961 26.245 1.00 58.12 89 GLU A N 1
ATOM 658 C CA . GLU A 1 89 ? -25.758 -6.408 25.233 1.00 58.12 89 GLU A CA 1
ATOM 659 C C . GLU A 1 89 ? -25.104 -5.400 24.264 1.00 58.12 89 GLU A C 1
ATOM 661 O O . GLU A 1 89 ? -25.412 -5.415 23.072 1.00 58.12 89 GLU A O 1
ATOM 666 N N . ASP A 1 90 ? -24.112 -4.621 24.712 1.00 70.81 90 ASP A N 1
ATOM 667 C CA . ASP A 1 90 ? -23.403 -3.634 23.875 1.00 70.81 90 ASP A CA 1
ATOM 668 C C . ASP A 1 90 ? -22.629 -4.265 22.698 1.00 70.81 90 ASP A C 1
ATOM 670 O O . ASP A 1 90 ? -22.378 -3.630 21.668 1.00 70.81 90 ASP A O 1
ATOM 674 N N . VAL A 1 91 ? -22.241 -5.542 22.803 1.00 75.62 91 VAL A N 1
ATOM 675 C CA . VAL A 1 91 ? -21.412 -6.218 21.789 1.00 75.62 91 VAL A CA 1
ATOM 676 C C . VAL A 1 91 ? -22.180 -6.426 20.481 1.00 75.62 91 VAL A C 1
ATOM 678 O O . VAL A 1 91 ? -21.590 -6.375 19.394 1.00 75.62 91 VAL A O 1
ATOM 681 N N . GLU A 1 92 ? -23.488 -6.662 20.555 1.00 80.19 92 GLU A N 1
ATOM 682 C CA . GLU A 1 92 ? -24.338 -6.877 19.383 1.00 80.19 92 GLU A CA 1
ATOM 683 C C . GLU A 1 92 ? -24.511 -5.570 18.593 1.00 80.19 92 GLU A C 1
ATOM 685 O O . GLU A 1 92 ? -24.295 -5.545 17.374 1.00 80.19 92 GLU A O 1
ATOM 690 N N . GLU A 1 93 ? -24.761 -4.460 19.294 1.00 81.31 93 GLU A N 1
ATOM 691 C CA . GLU A 1 93 ? -24.863 -3.115 18.717 1.00 81.31 93 GLU A CA 1
ATOM 692 C C . GLU A 1 93 ? -23.538 -2.649 18.101 1.00 81.31 93 GLU A C 1
ATOM 694 O O . GLU A 1 93 ? -23.504 -2.147 16.973 1.00 81.31 93 GLU A O 1
ATOM 699 N N . ILE A 1 94 ? -22.412 -2.905 18.775 1.00 82.56 94 ILE A N 1
ATOM 700 C CA . ILE A 1 94 ? -21.071 -2.613 18.250 1.00 82.56 94 ILE A CA 1
ATOM 701 C C . ILE A 1 94 ? -20.787 -3.432 16.995 1.00 82.56 94 ILE A C 1
ATOM 703 O O . ILE A 1 94 ? -20.285 -2.899 16.002 1.00 82.56 94 ILE A O 1
ATOM 707 N N . ASN A 1 95 ? -21.104 -4.728 16.997 1.00 84.62 95 ASN A N 1
ATOM 708 C CA . ASN A 1 95 ? -20.916 -5.572 15.821 1.00 84.62 95 ASN A CA 1
ATOM 709 C C . ASN A 1 95 ? -21.788 -5.099 14.651 1.00 84.62 95 ASN A C 1
ATOM 711 O O . ASN A 1 95 ? -21.305 -5.063 13.513 1.00 84.62 95 ASN A O 1
ATOM 715 N N . ALA A 1 96 ? -23.036 -4.705 14.912 1.00 87.06 96 ALA A N 1
ATOM 716 C CA . ALA A 1 96 ? -23.924 -4.127 13.912 1.00 87.06 96 ALA A CA 1
ATOM 717 C C . ALA A 1 96 ? -23.359 -2.809 13.361 1.00 87.06 96 ALA A C 1
ATOM 719 O O . ALA A 1 96 ? -23.301 -2.627 12.141 1.00 87.06 96 ALA A O 1
ATOM 720 N N . TYR A 1 97 ? -22.850 -1.932 14.228 1.00 87.38 97 TYR A N 1
ATOM 721 C CA . TYR A 1 97 ? -22.220 -0.675 13.836 1.00 87.38 97 TYR A CA 1
ATOM 722 C C . TYR A 1 97 ? -20.950 -0.897 13.009 1.00 87.38 97 TYR A C 1
ATOM 724 O O . TYR A 1 97 ? -20.795 -0.292 11.951 1.00 87.38 97 TYR A O 1
ATOM 732 N N . ILE A 1 98 ? -20.056 -1.798 13.429 1.00 86.44 98 ILE A N 1
ATOM 733 C CA . ILE A 1 98 ? -18.833 -2.139 12.688 1.00 86.44 98 ILE A CA 1
ATOM 734 C C . ILE A 1 98 ? -19.183 -2.713 11.313 1.00 86.44 98 ILE A C 1
ATOM 736 O O . ILE A 1 98 ? -18.548 -2.348 10.324 1.00 86.44 98 ILE A O 1
ATOM 740 N N . ARG A 1 99 ? -20.202 -3.579 11.220 1.00 88.19 99 ARG A N 1
ATOM 741 C CA . ARG A 1 99 ? -20.679 -4.123 9.938 1.00 88.19 99 ARG A CA 1
ATOM 742 C C . ARG A 1 99 ? -21.250 -3.029 9.037 1.00 88.19 99 ARG A C 1
ATOM 744 O O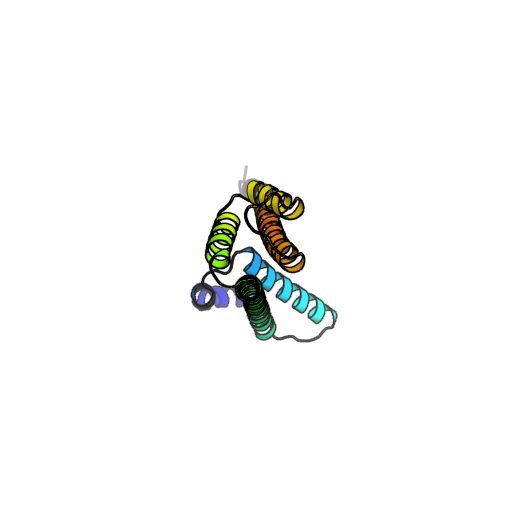 . ARG A 1 99 ? -20.881 -2.968 7.866 1.00 88.19 99 ARG A O 1
ATOM 751 N N . ARG A 1 100 ? -22.093 -2.139 9.574 1.00 89.06 100 ARG A N 1
ATOM 752 C CA . ARG A 1 100 ? -22.613 -0.971 8.839 1.00 89.06 100 ARG A CA 1
ATOM 753 C C . ARG A 1 100 ? -21.468 -0.084 8.356 1.00 89.06 100 ARG A C 1
ATOM 755 O O . ARG A 1 100 ? -21.397 0.221 7.174 1.00 89.06 100 ARG A O 1
ATOM 762 N N . PHE A 1 101 ? -20.518 0.238 9.228 1.00 89.62 101 PHE A N 1
ATOM 763 C CA . PHE A 1 101 ? -19.346 1.041 8.892 1.00 89.62 101 PHE A CA 1
ATOM 764 C C . PHE A 1 101 ? -18.453 0.381 7.831 1.00 89.62 101 PHE A C 1
ATOM 766 O O . PHE A 1 101 ? -17.900 1.065 6.972 1.00 89.62 101 PHE A O 1
ATOM 773 N N . ALA A 1 102 ? -18.296 -0.944 7.866 1.00 87.44 102 ALA A N 1
ATOM 774 C CA . ALA A 1 102 ? -17.528 -1.678 6.866 1.00 87.44 102 ALA A CA 1
ATOM 775 C C . ALA A 1 102 ? -18.188 -1.612 5.478 1.00 87.44 102 ALA A C 1
ATOM 777 O O . ALA A 1 102 ? -17.487 -1.373 4.493 1.00 87.44 102 ALA A O 1
ATOM 778 N N . ASN A 1 103 ? -19.515 -1.755 5.424 1.00 89.19 103 ASN A N 1
ATOM 779 C CA . ASN A 1 103 ? -20.289 -1.839 4.182 1.00 89.19 103 ASN A CA 1
ATOM 780 C C . ASN A 1 103 ? -20.750 -0.480 3.626 1.00 89.19 103 ASN A C 1
ATOM 782 O O . ASN A 1 103 ? -21.121 -0.402 2.458 1.00 89.19 103 ASN A O 1
ATOM 786 N N . ALA A 1 104 ? -20.732 0.584 4.431 1.00 90.38 104 ALA A N 1
ATOM 787 C CA . ALA A 1 104 ? -21.184 1.907 4.014 1.00 90.38 104 ALA A CA 1
ATOM 788 C C . ALA A 1 104 ? -20.289 2.518 2.911 1.00 90.38 104 ALA A C 1
ATOM 790 O O . ALA A 1 104 ? -19.077 2.285 2.889 1.00 90.38 104 ALA A O 1
ATOM 791 N N . PRO A 1 105 ? -20.831 3.348 2.005 1.00 89.44 105 PRO A N 1
ATOM 792 C CA . PRO A 1 105 ? -20.031 4.152 1.087 1.00 89.44 105 PRO A CA 1
ATOM 793 C C . PRO A 1 105 ? -19.124 5.140 1.841 1.00 89.44 105 PRO A C 1
ATOM 795 O O . PRO A 1 105 ? -19.419 5.571 2.954 1.00 89.44 105 PRO A O 1
ATOM 798 N N . ILE A 1 106 ? -18.001 5.527 1.224 1.00 85.69 106 ILE A N 1
ATOM 799 C CA . ILE A 1 106 ? -16.966 6.380 1.845 1.00 85.69 106 ILE A CA 1
ATOM 800 C C . ILE A 1 106 ? -17.546 7.681 2.421 1.00 85.69 106 ILE A C 1
ATOM 802 O O . ILE A 1 106 ? -17.167 8.089 3.520 1.00 85.69 106 ILE A O 1
ATOM 806 N N . ASP A 1 107 ? -18.463 8.321 1.699 1.00 87.06 107 ASP A N 1
ATOM 807 C CA . ASP A 1 107 ? -19.076 9.576 2.132 1.00 87.06 107 ASP A CA 1
ATOM 808 C C . ASP A 1 107 ? -19.905 9.371 3.409 1.00 87.0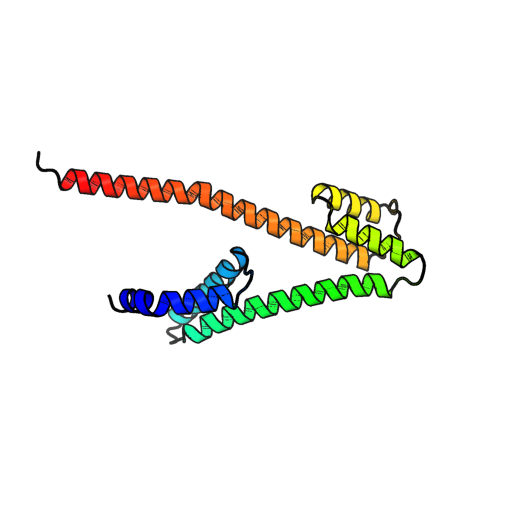6 107 ASP A C 1
ATOM 810 O O . ASP A 1 107 ? -19.793 10.148 4.355 1.00 87.06 107 ASP A O 1
ATOM 814 N N . GLU A 1 108 ? -20.629 8.254 3.506 1.00 89.38 108 GLU A N 1
ATOM 815 C CA . GLU A 1 108 ? -21.390 7.861 4.694 1.00 89.38 108 GLU A CA 1
ATOM 816 C C . GLU A 1 108 ? -20.484 7.501 5.880 1.00 89.38 108 GLU A C 1
ATOM 818 O O . GLU A 1 108 ? -20.728 7.959 7.000 1.00 89.38 108 GLU A O 1
ATOM 823 N N . LYS A 1 109 ? -19.360 6.807 5.645 1.00 90.94 109 LYS A N 1
ATOM 824 C CA . LYS A 1 109 ? -18.353 6.533 6.691 1.00 90.94 109 LYS A CA 1
ATOM 825 C C . LYS A 1 109 ? -17.848 7.820 7.350 1.00 90.94 109 LYS A C 1
ATOM 827 O O . LYS A 1 109 ? -17.624 7.849 8.562 1.00 90.94 109 LYS A O 1
ATOM 832 N N . LYS A 1 110 ? -17.698 8.908 6.586 1.00 89.44 110 LYS A N 1
ATOM 833 C CA . LYS A 1 110 ? -17.313 10.226 7.119 1.00 89.44 110 LYS A CA 1
ATOM 834 C C . LYS A 1 110 ? -18.373 10.781 8.076 1.00 89.44 110 LYS A C 1
ATOM 836 O O . LYS A 1 110 ? -18.010 11.278 9.145 1.00 89.44 110 LYS A O 1
ATOM 841 N N . TYR A 1 111 ? -19.657 10.677 7.725 1.00 89.19 111 TYR A N 1
ATOM 842 C CA . TYR A 1 111 ? -20.762 11.100 8.594 1.00 89.19 111 TYR A CA 1
ATOM 843 C C . TYR A 1 111 ? -20.852 10.233 9.856 1.00 89.19 111 TYR A C 1
ATOM 845 O O . TYR A 1 111 ? -20.953 10.775 10.955 1.00 89.19 111 TYR A O 1
ATOM 853 N N . MET A 1 112 ? -20.711 8.913 9.730 1.00 87.81 112 MET A N 1
ATOM 854 C CA . MET A 1 112 ? -20.680 7.976 10.861 1.00 87.81 112 MET A CA 1
ATOM 855 C C . MET A 1 112 ? -19.563 8.316 11.868 1.00 87.81 112 MET A C 1
ATOM 857 O O . MET A 1 112 ? -19.809 8.401 13.073 1.00 87.81 112 MET A O 1
ATOM 861 N N . LEU A 1 113 ? -18.348 8.617 11.387 1.00 88.31 113 LEU A N 1
ATOM 862 C CA . LEU A 1 113 ? -17.232 9.066 12.237 1.00 88.31 113 LEU A CA 1
ATOM 863 C C . LEU A 1 113 ? -17.495 10.427 12.896 1.00 88.31 113 LEU A C 1
ATOM 865 O O . LEU A 1 113 ? -17.041 10.672 14.019 1.00 88.31 113 LEU A O 1
ATOM 869 N N . ALA A 1 114 ? -18.198 11.328 12.208 1.00 88.75 114 ALA A N 1
ATOM 870 C CA . ALA A 1 114 ? -18.580 12.622 12.762 1.00 88.75 114 ALA A CA 1
ATOM 871 C C . ALA A 1 114 ? -19.608 12.468 13.897 1.00 88.75 114 ALA A C 1
ATOM 873 O O . ALA A 1 114 ? -19.459 13.119 14.932 1.00 88.75 114 ALA A O 1
ATOM 874 N N . GLN A 1 115 ? -20.581 11.563 13.753 1.00 87.00 115 GLN A N 1
ATOM 875 C CA . GLN A 1 115 ? -21.567 11.257 14.797 1.00 87.00 115 GLN A CA 1
ATOM 876 C C . GLN A 1 115 ? -20.915 10.665 16.052 1.00 87.00 115 GLN A C 1
ATOM 878 O O . GLN A 1 115 ? -21.212 11.110 17.163 1.00 87.00 115 GLN A O 1
ATOM 883 N N . LEU A 1 116 ? -19.937 9.764 15.885 1.00 85.56 116 LEU A N 1
ATOM 884 C CA . LEU A 1 116 ? -19.138 9.241 16.999 1.00 85.56 116 LEU A CA 1
ATOM 885 C C . LEU A 1 116 ? -18.404 10.356 17.750 1.00 85.56 116 LEU A C 1
ATOM 887 O O . LEU A 1 116 ? -18.362 10.356 18.977 1.00 85.56 116 LEU A O 1
ATOM 891 N N . LYS A 1 117 ? -17.829 11.340 17.044 1.00 84.62 117 LYS A N 1
ATOM 892 C CA . LYS A 1 117 ? -17.174 12.493 17.689 1.00 84.62 117 LYS A CA 1
ATOM 893 C C . LYS A 1 117 ? -18.158 13.358 18.473 1.00 84.62 117 LYS A C 1
ATOM 895 O O . LYS A 1 117 ? -17.803 13.810 19.556 1.00 84.62 117 LYS A O 1
ATOM 900 N N . GLN A 1 118 ? -19.366 13.545 17.946 1.00 85.31 118 GLN A N 1
ATOM 901 C CA . GLN A 1 118 ? -20.423 14.340 18.574 1.00 85.31 118 GLN A CA 1
ATOM 902 C C . GLN A 1 118 ? -21.169 13.600 19.696 1.00 85.31 118 GLN A C 1
ATOM 904 O O . GLN A 1 118 ? -22.068 14.193 20.279 1.00 85.31 118 GLN A O 1
ATOM 909 N N . LYS A 1 119 ? -20.815 12.338 20.001 1.00 79.88 119 LYS A N 1
ATOM 910 C CA . LYS A 1 119 ? -21.553 11.466 20.938 1.00 79.88 119 LYS A CA 1
ATOM 911 C C . LYS A 1 119 ? -23.054 11.344 20.604 1.00 79.88 119 LYS A C 1
ATOM 913 O O . LYS A 1 119 ? -23.871 11.149 21.488 1.00 79.88 119 LYS A O 1
ATOM 918 N N . LYS A 1 120 ? -23.410 11.494 19.324 1.00 77.44 120 LYS A N 1
ATOM 919 C CA . LYS A 1 120 ? -24.784 11.327 18.813 1.00 77.44 120 LYS A CA 1
ATOM 920 C C . LYS A 1 120 ? -25.020 9.942 18.212 1.00 77.44 120 LYS A C 1
ATOM 922 O O . LYS A 1 120 ? -26.087 9.687 17.672 1.00 77.44 120 LYS A O 1
ATOM 927 N N . ALA A 1 121 ? -23.988 9.105 18.211 1.00 76.25 121 ALA A N 1
ATOM 928 C CA . ALA A 1 121 ? -24.085 7.744 17.725 1.00 76.25 121 ALA A CA 1
ATOM 929 C C . ALA A 1 121 ? -24.722 6.860 18.799 1.00 76.25 121 ALA A C 1
ATOM 931 O O . ALA A 1 121 ? -24.466 7.065 19.981 1.00 76.25 121 ALA A O 1
ATOM 932 N N . GLU A 1 122 ? -25.477 5.866 18.343 1.00 71.56 122 GLU A N 1
ATOM 933 C CA . GLU A 1 122 ? -26.114 4.820 19.155 1.00 71.56 122 GLU A CA 1
ATOM 934 C C . GLU A 1 122 ? -25.086 4.046 20.005 1.00 71.56 122 GLU A C 1
ATOM 936 O O . GLU A 1 122 ? -25.386 3.637 21.112 1.00 71.56 122 GLU A O 1
ATOM 941 N N . VAL A 1 123 ? -23.831 3.964 19.539 1.00 80.00 123 VAL A N 1
ATOM 942 C CA . VAL A 1 123 ? -22.742 3.232 20.204 1.00 80.00 123 VAL A CA 1
ATOM 943 C C . VAL A 1 123 ? -21.741 4.169 20.897 1.00 80.00 123 VAL A C 1
ATOM 945 O O . VAL A 1 123 ? -21.126 5.040 20.260 1.00 80.00 123 VAL A O 1
ATOM 948 N N . GLU A 1 124 ? -21.478 3.932 22.187 1.00 78.88 124 GLU A N 1
ATOM 949 C CA . GLU A 1 124 ? -20.436 4.626 22.951 1.00 78.88 124 GLU A CA 1
ATOM 950 C C . GLU A 1 124 ? -19.040 4.020 22.727 1.00 78.88 124 GLU A C 1
ATOM 952 O O . GLU A 1 124 ? -18.605 3.094 23.397 1.00 78.88 124 GLU A O 1
ATOM 957 N N . LEU A 1 125 ? -18.272 4.605 21.801 1.00 80.38 125 LEU A N 1
ATOM 958 C CA . LEU A 1 125 ? -16.866 4.228 21.594 1.00 80.38 125 LEU A CA 1
ATOM 959 C C . LEU A 1 125 ? -15.889 5.134 22.355 1.00 80.38 125 LEU A C 1
ATOM 961 O O . LEU A 1 125 ? -16.015 6.366 22.335 1.00 80.38 125 LEU A O 1
ATOM 965 N N . SER A 1 126 ? -14.827 4.546 22.903 1.00 84.19 126 SER A N 1
ATOM 966 C CA . SER A 1 126 ? -13.673 5.232 23.490 1.00 84.19 126 SER A CA 1
ATOM 967 C C . SER A 1 126 ? -12.865 6.014 22.442 1.00 84.19 126 SER A C 1
ATOM 969 O O . SER A 1 126 ? -12.871 5.732 21.240 1.00 84.19 126 SER A O 1
ATOM 971 N N . LYS A 1 127 ? -12.082 7.010 22.886 1.00 83.06 127 LYS A N 1
ATOM 972 C CA . LYS A 1 127 ? -11.204 7.813 22.008 1.00 83.06 127 LYS A CA 1
ATOM 973 C C . LYS A 1 127 ? -10.237 6.943 21.190 1.00 83.06 127 LYS A C 1
ATOM 975 O O . LYS A 1 127 ? -9.969 7.265 20.030 1.00 83.06 127 LYS A O 1
ATOM 980 N N . LYS A 1 128 ? -9.714 5.857 21.778 1.00 81.88 128 LYS A N 1
ATOM 981 C CA . LYS A 1 128 ? -8.804 4.919 21.093 1.00 81.88 128 LYS A CA 1
ATOM 982 C C . LYS A 1 128 ? -9.511 4.187 19.946 1.00 81.88 128 LYS A C 1
ATOM 984 O O . LYS A 1 128 ? -8.964 4.097 18.849 1.00 81.88 128 LYS A O 1
ATOM 989 N N . GLU A 1 129 ? -10.749 3.765 20.166 1.00 81.62 129 GLU A N 1
ATOM 990 C CA . GLU A 1 129 ? -11.567 2.997 19.219 1.00 81.62 129 GLU A CA 1
ATOM 991 C C . GLU A 1 129 ? -12.018 3.869 18.041 1.00 81.62 129 GLU A C 1
ATOM 993 O O . GLU A 1 129 ? -11.838 3.504 16.878 1.00 81.62 129 GLU A O 1
ATOM 998 N N . ARG A 1 130 ? -12.453 5.107 18.317 1.0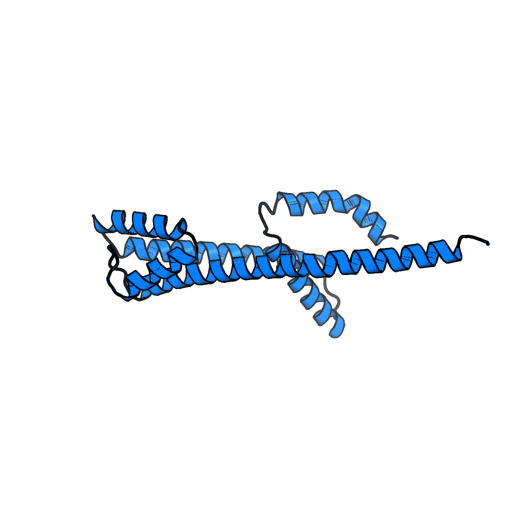0 86.50 130 ARG A N 1
ATOM 999 C CA . ARG A 1 130 ? -12.749 6.112 17.277 1.00 86.50 130 ARG A CA 1
ATOM 1000 C C . ARG A 1 130 ? -11.532 6.399 16.396 1.00 86.50 130 ARG A C 1
ATOM 1002 O O . ARG A 1 130 ? -11.651 6.531 15.177 1.00 86.50 130 ARG A O 1
ATOM 1009 N N . LYS A 1 131 ? -10.342 6.503 17.002 1.00 87.50 131 LYS A N 1
ATOM 1010 C CA . LYS A 1 131 ? -9.081 6.700 16.268 1.00 87.50 131 LYS A CA 1
ATOM 1011 C C . LYS A 1 131 ? -8.760 5.493 15.387 1.00 87.50 131 LYS A C 1
ATOM 1013 O O . LYS A 1 131 ? -8.291 5.682 14.264 1.00 87.50 131 LYS A O 1
ATOM 1018 N N . SER A 1 132 ? -9.033 4.285 15.878 1.00 84.00 132 SER A N 1
ATOM 1019 C CA . SER A 1 132 ? -8.889 3.046 15.117 1.00 84.00 132 SER A CA 1
ATOM 1020 C C . SER A 1 132 ? -9.779 3.049 13.870 1.00 84.00 132 SER A C 1
ATOM 1022 O O . SER A 1 132 ? -9.252 2.958 12.762 1.00 84.00 132 SER A O 1
ATOM 1024 N N . LEU A 1 133 ? -11.087 3.304 14.015 1.00 84.75 133 LEU A N 1
ATOM 1025 C CA . LEU A 1 133 ? -12.037 3.403 12.894 1.00 84.75 133 LEU A CA 1
ATOM 1026 C C . LEU A 1 133 ? -11.651 4.485 11.878 1.00 84.75 133 LEU A C 1
ATOM 1028 O O . LEU A 1 133 ? -11.660 4.252 10.668 1.00 84.75 133 LEU A O 1
ATOM 1032 N N . ASN A 1 134 ? -11.217 5.656 12.349 1.00 89.06 134 ASN A N 1
ATOM 1033 C CA . ASN A 1 134 ? -10.737 6.713 11.462 1.00 89.06 134 ASN A CA 1
ATOM 1034 C C . ASN A 1 134 ? -9.496 6.276 10.658 1.00 89.06 134 ASN A C 1
ATOM 1036 O O . ASN A 1 134 ? -9.349 6.646 9.495 1.00 89.06 134 ASN A O 1
ATOM 1040 N N . LYS A 1 135 ? -8.610 5.452 11.234 1.00 86.50 135 LYS A N 1
ATOM 1041 C CA . LYS A 1 135 ? -7.446 4.897 10.521 1.00 86.50 135 LYS A CA 1
ATOM 1042 C C . LYS A 1 135 ? -7.868 3.943 9.400 1.00 86.50 135 LYS A C 1
ATOM 1044 O O . LYS A 1 135 ? -7.200 3.894 8.369 1.00 86.50 135 LYS A O 1
ATOM 1049 N N . VAL A 1 136 ? -8.966 3.207 9.581 1.00 84.44 136 VAL A N 1
ATOM 1050 C CA . VAL A 1 136 ? -9.559 2.347 8.542 1.00 84.44 136 VAL A CA 1
ATOM 1051 C C . VAL A 1 136 ? -10.060 3.187 7.372 1.00 84.44 136 VAL A C 1
ATOM 1053 O O . VAL A 1 136 ? -9.645 2.958 6.238 1.00 84.44 136 VAL A O 1
ATOM 1056 N N . TYR A 1 137 ? -10.865 4.208 7.665 1.00 87.44 137 TYR A N 1
ATOM 1057 C CA . TYR A 1 137 ? -11.396 5.144 6.673 1.00 87.44 137 TYR A CA 1
ATOM 1058 C C . TYR A 1 137 ? -10.286 5.817 5.851 1.00 87.44 137 TYR A C 1
ATOM 1060 O O . TYR A 1 137 ? -10.325 5.821 4.623 1.00 87.44 137 TYR A O 1
ATOM 1068 N N . GLN A 1 138 ? -9.234 6.309 6.513 1.00 85.88 138 GLN A N 1
ATOM 1069 C CA . GLN A 1 138 ? -8.089 6.922 5.829 1.00 85.88 138 GLN A CA 1
ATOM 1070 C C . GLN A 1 138 ? -7.384 5.946 4.875 1.00 85.88 138 GLN A C 1
ATOM 1072 O O . GLN A 1 138 ? -7.007 6.325 3.767 1.00 85.88 138 GLN A O 1
ATOM 1077 N N . LYS A 1 139 ? -7.234 4.671 5.259 1.00 83.50 139 LYS A N 1
ATOM 1078 C CA . LYS A 1 139 ? -6.646 3.653 4.374 1.00 83.50 139 LYS A CA 1
ATOM 1079 C C . LYS A 1 139 ? -7.501 3.408 3.127 1.00 83.50 139 LYS A C 1
ATOM 1081 O O . LYS A 1 139 ? -6.940 3.229 2.049 1.00 83.50 139 LYS A O 1
ATOM 1086 N N . GLU A 1 140 ? -8.826 3.381 3.254 1.00 82.50 140 GLU A N 1
ATOM 1087 C CA . GLU A 1 140 ? -9.731 3.223 2.105 1.00 82.50 140 GLU A CA 1
ATOM 1088 C C . GLU A 1 140 ? -9.681 4.422 1.155 1.00 82.50 140 GLU A C 1
ATOM 1090 O O . GLU A 1 140 ? -9.594 4.236 -0.060 1.00 82.50 140 GLU A O 1
ATOM 1095 N N . LEU A 1 141 ? -9.644 5.642 1.699 1.00 84.81 141 LEU A N 1
ATOM 1096 C CA . LEU A 1 141 ? -9.489 6.862 0.905 1.00 84.81 141 LEU A CA 1
ATOM 1097 C C . LEU A 1 141 ? -8.223 6.838 0.045 1.00 84.81 141 LEU A C 1
ATOM 1099 O O . LEU A 1 141 ? -8.280 7.111 -1.156 1.00 84.81 141 LEU A O 1
ATOM 1103 N N . VAL A 1 142 ? -7.083 6.489 0.650 1.00 82.62 142 VAL A N 1
ATOM 1104 C CA . VAL A 1 142 ? -5.797 6.440 -0.060 1.00 82.62 142 VAL A CA 1
ATOM 1105 C C . VAL A 1 142 ? -5.837 5.410 -1.188 1.00 82.62 142 VAL A C 1
ATOM 1107 O O . VAL A 1 142 ? -5.383 5.712 -2.290 1.00 82.62 142 VAL A O 1
ATOM 1110 N N . LYS A 1 143 ? -6.429 4.229 -0.960 1.00 78.94 143 LYS A N 1
ATOM 1111 C CA . LYS A 1 143 ? -6.588 3.204 -2.007 1.00 78.94 143 LYS A CA 1
ATOM 1112 C C . LYS A 1 143 ? -7.395 3.723 -3.197 1.00 78.94 143 LYS A C 1
ATOM 1114 O O . LYS A 1 143 ? -6.958 3.574 -4.335 1.00 78.94 143 LYS A O 1
ATOM 1119 N N . ARG A 1 144 ? -8.534 4.376 -2.943 1.00 80.38 144 ARG A N 1
ATOM 1120 C CA . ARG A 1 144 ? -9.383 4.942 -4.005 1.00 80.38 144 ARG A CA 1
ATOM 1121 C C . ARG A 1 144 ? -8.659 6.043 -4.782 1.00 80.38 144 ARG A C 1
ATOM 1123 O O . ARG A 1 144 ? -8.716 6.062 -6.007 1.00 80.38 144 ARG A O 1
ATOM 1130 N N . SER A 1 145 ? -7.949 6.931 -4.086 1.00 80.75 145 SER A N 1
ATOM 1131 C CA . SER A 1 145 ? -7.159 7.988 -4.731 1.00 80.75 145 SER A CA 1
ATOM 1132 C C . SER A 1 145 ? -6.027 7.416 -5.589 1.00 80.75 145 SER A C 1
ATOM 1134 O O . SER A 1 145 ? -5.821 7.875 -6.709 1.00 80.75 145 SER A O 1
ATOM 1136 N N . ALA A 1 146 ? -5.321 6.393 -5.101 1.00 78.44 146 ALA A N 1
ATOM 1137 C CA . ALA A 1 146 ? -4.265 5.731 -5.858 1.00 78.44 146 ALA A CA 1
ATOM 1138 C C . ALA A 1 146 ? -4.802 5.074 -7.138 1.00 78.44 146 ALA A C 1
ATOM 1140 O O . ALA A 1 146 ? -4.221 5.261 -8.204 1.00 78.44 146 ALA A O 1
ATOM 1141 N N . PHE A 1 147 ? -5.944 4.389 -7.056 1.00 78.38 147 PHE A N 1
ATOM 1142 C CA . PHE A 1 147 ? -6.600 3.808 -8.227 1.00 78.38 147 PHE A CA 1
ATOM 1143 C C . PHE A 1 147 ? -6.961 4.872 -9.271 1.00 78.38 147 PHE A C 1
ATOM 1145 O O . PHE A 1 147 ? -6.610 4.738 -10.441 1.00 78.38 147 PHE A O 1
ATOM 1152 N N . LEU A 1 148 ? -7.585 5.977 -8.845 1.00 78.25 148 LEU A N 1
ATOM 1153 C CA . LEU A 1 148 ? -7.933 7.078 -9.749 1.00 78.25 148 LEU A CA 1
ATOM 1154 C C . LEU A 1 148 ? -6.699 7.700 -10.416 1.00 78.25 148 LEU A C 1
ATOM 1156 O O . LEU A 1 148 ? -6.758 8.046 -11.592 1.00 78.25 148 LEU A O 1
ATOM 1160 N N . LYS A 1 149 ? -5.568 7.796 -9.706 1.00 79.00 149 LYS A N 1
ATOM 1161 C CA . LYS A 1 149 ? -4.297 8.256 -10.288 1.00 79.00 149 LYS A CA 1
ATOM 1162 C C . LYS A 1 149 ? -3.763 7.304 -11.358 1.00 79.00 149 LYS A C 1
ATOM 1164 O O . LYS A 1 149 ? -3.263 7.785 -12.368 1.00 79.00 149 LYS A O 1
ATOM 1169 N N . ILE A 1 150 ? -3.878 5.986 -11.168 1.00 77.69 150 ILE A N 1
ATOM 1170 C CA . ILE A 1 150 ? -3.483 5.004 -12.193 1.00 77.69 150 ILE A CA 1
ATOM 1171 C C . ILE A 1 150 ? -4.350 5.157 -13.440 1.00 77.69 150 ILE A C 1
ATOM 1173 O O . ILE A 1 150 ? -3.821 5.257 -14.543 1.00 77.69 150 ILE A O 1
ATOM 1177 N N . VAL A 1 151 ? -5.673 5.208 -13.268 1.00 76.06 151 VAL A N 1
ATOM 1178 C CA . VAL A 1 151 ? -6.609 5.344 -14.392 1.00 76.06 151 VAL A CA 1
ATOM 1179 C C . VAL A 1 151 ? -6.354 6.647 -15.147 1.00 76.06 151 VAL A C 1
ATOM 1181 O O . VAL A 1 151 ? -6.249 6.633 -16.370 1.00 76.06 151 VAL A O 1
ATOM 1184 N N . ALA A 1 152 ? -6.176 7.760 -14.429 1.00 86.75 152 ALA A N 1
ATOM 1185 C CA . ALA A 1 152 ? -5.814 9.039 -15.034 1.00 86.75 152 ALA A CA 1
ATOM 1186 C C . ALA A 1 152 ? -4.484 8.956 -15.800 1.00 86.75 152 ALA A C 1
ATOM 1188 O O . ALA A 1 152 ? -4.388 9.470 -16.911 1.00 86.75 152 ALA A O 1
ATOM 1189 N N . ALA A 1 153 ? -3.478 8.268 -15.247 1.00 83.19 153 ALA A N 1
ATOM 1190 C CA . ALA A 1 153 ? -2.213 8.049 -15.935 1.00 83.19 153 ALA A CA 1
ATOM 1191 C C . ALA A 1 153 ? -2.410 7.260 -17.235 1.00 83.19 153 ALA A C 1
ATOM 1193 O O . ALA A 1 153 ? -1.885 7.684 -18.254 1.00 83.19 153 ALA A O 1
ATOM 1194 N N . TRP A 1 154 ? -3.201 6.181 -17.246 1.00 85.38 154 TRP A N 1
ATOM 1195 C CA . TRP A 1 154 ? -3.485 5.417 -18.470 1.00 85.38 154 TRP A CA 1
ATOM 1196 C C . TRP A 1 154 ? -4.236 6.223 -19.524 1.00 85.38 154 TRP A C 1
ATOM 1198 O O . TRP A 1 154 ? -3.897 6.132 -20.700 1.00 85.38 154 TRP A O 1
ATOM 1208 N N . ILE A 1 155 ? -5.202 7.050 -19.116 1.00 87.75 155 ILE A N 1
ATOM 1209 C CA . ILE A 1 155 ? -5.923 7.944 -20.034 1.00 87.75 155 ILE A CA 1
ATOM 1210 C C . ILE A 1 155 ? -4.959 8.900 -20.750 1.00 87.75 155 ILE A C 1
ATOM 1212 O O . ILE A 1 155 ? -5.212 9.276 -21.888 1.00 87.75 155 ILE A O 1
ATOM 1216 N N . ILE A 1 156 ? -3.842 9.270 -20.119 1.00 90.50 156 ILE A N 1
ATOM 1217 C CA . ILE A 1 156 ? -2.850 10.178 -20.704 1.00 90.50 156 ILE A CA 1
ATOM 1218 C C . ILE A 1 156 ? -1.775 9.403 -21.478 1.00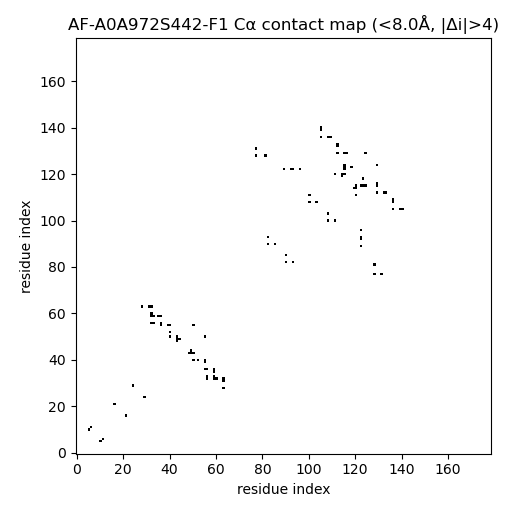 90.50 156 ILE A C 1
ATOM 1220 O O . ILE A 1 156 ? -1.456 9.741 -22.618 1.00 90.50 156 ILE A O 1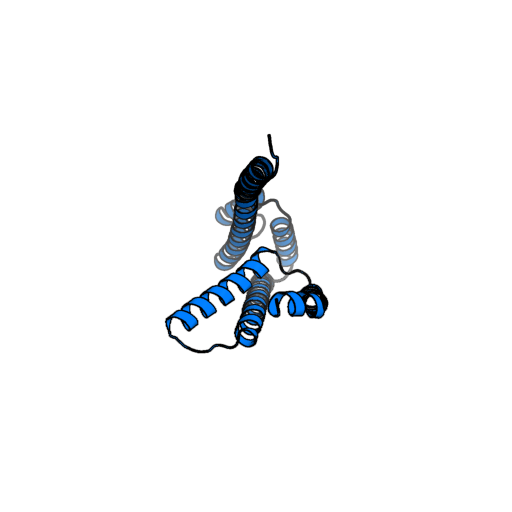
ATOM 1224 N N . THR A 1 157 ? -1.198 8.362 -20.875 1.00 89.88 157 THR A N 1
ATOM 1225 C CA . THR A 1 157 ? -0.030 7.667 -21.426 1.00 89.88 157 THR A CA 1
ATOM 1226 C C . THR A 1 157 ? -0.389 6.732 -22.570 1.00 89.88 157 THR A C 1
ATOM 1228 O O . THR A 1 157 ? 0.371 6.661 -23.531 1.00 89.88 157 THR A O 1
ATOM 1231 N N . VAL A 1 158 ? -1.545 6.061 -22.528 1.00 92.12 158 VAL A N 1
ATOM 1232 C CA . VAL A 1 158 ? -1.944 5.120 -23.588 1.00 92.12 158 VAL A CA 1
ATOM 1233 C C . VAL A 1 158 ? -2.157 5.845 -24.925 1.00 92.12 158 VAL A C 1
ATOM 1235 O O . VAL A 1 158 ? -1.551 5.421 -25.913 1.00 92.12 158 VAL A O 1
ATOM 1238 N N . PRO A 1 159 ? -2.908 6.964 -25.002 1.00 93.88 159 PRO A N 1
ATOM 1239 C CA . PRO A 1 159 ? -3.026 7.723 -26.246 1.00 93.88 159 PRO A CA 1
ATOM 1240 C C . PRO A 1 159 ? -1.708 8.352 -26.691 1.00 93.88 159 PRO A C 1
ATOM 1242 O O . PRO A 1 159 ? -1.402 8.321 -27.879 1.00 93.88 159 PRO A O 1
ATOM 1245 N N . ALA A 1 160 ? -0.897 8.877 -25.767 1.00 91.88 160 ALA A N 1
ATOM 1246 C CA . ALA A 1 160 ? 0.406 9.447 -26.110 1.00 91.88 160 ALA A CA 1
ATOM 1247 C C . ALA A 1 160 ? 1.334 8.404 -26.759 1.00 91.88 160 ALA A C 1
ATOM 1249 O O . ALA A 1 160 ? 1.946 8.677 -27.794 1.00 91.88 160 ALA A O 1
ATOM 1250 N N . SER A 1 161 ? 1.395 7.187 -26.205 1.00 89.88 161 SER A N 1
ATOM 1251 C CA . SER A 1 161 ? 2.144 6.074 -26.797 1.00 89.88 161 SER A CA 1
ATOM 1252 C C . SER A 1 161 ? 1.575 5.644 -28.151 1.00 89.88 161 SER A C 1
ATOM 1254 O O . SER A 1 161 ? 2.348 5.392 -29.073 1.00 89.88 161 SER A O 1
ATOM 1256 N N . ALA A 1 162 ? 0.247 5.605 -28.304 1.00 92.94 162 ALA A N 1
ATOM 1257 C CA . ALA A 1 162 ? -0.394 5.283 -29.580 1.00 92.94 162 ALA A CA 1
ATOM 1258 C C . ALA A 1 162 ? -0.073 6.320 -30.670 1.00 92.94 162 ALA A C 1
ATOM 1260 O O . ALA A 1 162 ? 0.222 5.959 -31.808 1.00 92.94 162 ALA A O 1
ATOM 1261 N N . LEU A 1 163 ? -0.076 7.605 -30.315 1.00 96.75 163 LEU A N 1
ATOM 1262 C CA . LEU A 1 163 ? 0.199 8.707 -31.233 1.00 96.75 163 LEU A CA 1
ATOM 1263 C C . LEU A 1 163 ? 1.674 8.718 -31.655 1.00 96.75 163 LEU A C 1
ATOM 1265 O O . LEU A 1 163 ? 1.982 8.847 -32.838 1.00 96.75 163 LEU A O 1
ATOM 1269 N N . MET A 1 164 ? 2.585 8.473 -30.711 1.00 94.94 164 MET A N 1
ATOM 1270 C CA . MET A 1 164 ? 4.010 8.299 -31.002 1.00 94.94 164 MET A CA 1
ATOM 1271 C C . MET A 1 164 ? 4.256 7.103 -31.936 1.00 94.94 164 MET A C 1
ATOM 1273 O O . MET A 1 164 ? 4.994 7.227 -32.913 1.00 94.94 164 MET A O 1
ATOM 1277 N N . ALA A 1 165 ? 3.596 5.967 -31.693 1.00 92.94 165 ALA A N 1
ATOM 1278 C CA . ALA A 1 165 ? 3.683 4.798 -32.566 1.00 92.94 165 ALA A CA 1
ATOM 1279 C C . ALA A 1 165 ? 3.139 5.083 -33.978 1.00 92.94 165 ALA A C 1
ATOM 1281 O O . ALA A 1 165 ? 3.755 4.678 -34.964 1.00 92.94 165 ALA A O 1
ATOM 1282 N N . ALA A 1 166 ? 2.030 5.822 -34.088 1.00 95.25 166 ALA A N 1
ATOM 1283 C CA . ALA A 1 166 ? 1.464 6.229 -35.371 1.00 95.25 166 ALA A CA 1
ATOM 1284 C C . ALA A 1 166 ? 2.436 7.113 -36.172 1.00 95.25 166 ALA A C 1
ATOM 1286 O O . ALA A 1 166 ? 2.670 6.846 -37.350 1.00 95.25 166 ALA A O 1
ATOM 1287 N N . ILE A 1 167 ? 3.063 8.109 -35.534 1.00 96.06 167 ILE A N 1
ATOM 1288 C CA . ILE A 1 167 ? 4.064 8.980 -36.178 1.00 96.06 167 ILE A CA 1
ATOM 1289 C C . ILE A 1 167 ? 5.239 8.161 -36.727 1.00 96.06 167 ILE A C 1
ATOM 1291 O O . ILE A 1 167 ? 5.661 8.372 -37.868 1.00 96.06 167 ILE A O 1
ATOM 1295 N N . ILE A 1 168 ? 5.748 7.207 -35.942 1.00 95.12 168 ILE A N 1
ATOM 1296 C CA . ILE A 1 168 ? 6.851 6.332 -36.362 1.00 95.12 168 ILE A CA 1
ATOM 1297 C C . ILE A 1 168 ? 6.423 5.474 -37.558 1.00 95.12 168 ILE A C 1
ATOM 1299 O O . ILE A 1 168 ? 7.143 5.402 -38.553 1.00 95.12 168 ILE A O 1
ATOM 1303 N N . TYR A 1 169 ? 5.235 4.867 -37.497 1.00 94.19 169 TYR A N 1
ATOM 1304 C CA . TYR A 1 169 ? 4.708 4.034 -38.576 1.00 94.19 169 TYR A CA 1
ATOM 1305 C C . TYR A 1 169 ? 4.558 4.810 -39.892 1.00 94.19 169 TYR A C 1
ATOM 1307 O O . TYR A 1 169 ? 5.021 4.344 -40.934 1.00 94.19 169 TYR A O 1
ATOM 1315 N N . PHE A 1 170 ? 3.957 6.004 -39.858 1.00 93.94 170 PHE A N 1
ATOM 1316 C CA . PHE A 1 170 ? 3.775 6.821 -41.061 1.00 93.94 170 PHE A CA 1
ATOM 1317 C C . PHE A 1 170 ? 5.100 7.339 -41.624 1.00 93.94 170 PHE A C 1
ATOM 1319 O O . PHE A 1 170 ? 5.268 7.346 -42.841 1.00 93.94 170 PHE A O 1
ATOM 1326 N N . SER A 1 171 ? 6.059 7.692 -40.764 1.00 93.50 171 SER A N 1
ATOM 1327 C CA . SER A 1 171 ? 7.407 8.083 -41.197 1.00 93.50 171 SER A CA 1
ATOM 1328 C C . SER A 1 171 ? 8.115 6.949 -41.943 1.00 93.50 171 SER A C 1
ATOM 1330 O O . SER A 1 171 ? 8.632 7.157 -43.037 1.00 93.50 171 SER A O 1
ATOM 1332 N N . ILE A 1 172 ? 8.094 5.727 -41.396 1.00 92.75 172 ILE A N 1
ATOM 1333 C CA . ILE A 1 172 ? 8.707 4.554 -42.042 1.00 92.75 172 ILE A CA 1
ATOM 1334 C C . ILE A 1 172 ? 7.988 4.218 -43.351 1.00 92.75 172 ILE A C 1
ATOM 1336 O O . ILE A 1 172 ? 8.634 4.003 -44.374 1.00 92.75 172 ILE A O 1
ATOM 1340 N N . ARG A 1 173 ? 6.650 4.221 -43.349 1.00 85.44 173 ARG A N 1
ATOM 1341 C CA . ARG A 1 173 ? 5.857 3.940 -44.551 1.00 85.44 173 ARG A CA 1
ATOM 1342 C C . ARG A 1 173 ? 6.107 4.962 -45.663 1.00 85.44 173 ARG A C 1
ATOM 1344 O O . ARG A 1 173 ? 6.189 4.564 -46.819 1.00 85.44 173 ARG A O 1
ATOM 1351 N N . GLY A 1 174 ? 6.255 6.243 -45.324 1.00 86.31 174 GLY A N 1
ATOM 1352 C CA . GLY A 1 174 ? 6.590 7.300 -46.282 1.00 86.31 174 GLY A CA 1
ATOM 1353 C C . GLY A 1 174 ? 7.982 7.141 -46.897 1.00 86.31 174 GLY A C 1
ATOM 1354 O O . GLY A 1 174 ? 8.158 7.444 -48.068 1.00 86.31 174 GLY A O 1
ATOM 1355 N N . MET A 1 175 ? 8.952 6.609 -46.147 1.00 83.94 175 MET A N 1
ATOM 1356 C CA . MET A 1 175 ? 10.295 6.320 -46.669 1.00 83.94 175 MET A CA 1
ATOM 1357 C C . MET A 1 175 ? 10.361 5.045 -47.526 1.00 83.94 175 MET A C 1
ATOM 1359 O O . MET A 1 175 ? 11.249 4.928 -48.364 1.00 83.94 175 MET A O 1
ATOM 1363 N N . MET A 1 176 ? 9.464 4.076 -47.310 1.00 79.12 176 MET A N 1
ATOM 1364 C CA . MET A 1 176 ? 9.481 2.778 -48.007 1.00 79.12 176 MET A CA 1
ATOM 1365 C C . MET A 1 176 ? 8.613 2.723 -49.273 1.00 79.12 176 MET A C 1
ATOM 1367 O O . MET A 1 176 ? 8.699 1.743 -50.011 1.00 79.12 176 MET A O 1
ATOM 1371 N N . LEU A 1 177 ? 7.779 3.732 -49.537 1.00 67.62 177 LEU A N 1
ATOM 1372 C CA . LEU A 1 177 ? 7.046 3.853 -50.799 1.00 67.62 177 LEU A CA 1
ATOM 1373 C C . LEU A 1 177 ? 7.899 4.658 -51.797 1.00 67.62 177 LEU A C 1
ATOM 1375 O O . LEU A 1 177 ? 8.057 5.861 -51.589 1.00 67.62 177 LEU A O 1
ATOM 1379 N N . PRO A 1 178 ? 8.462 4.045 -52.859 1.00 66.19 178 PRO A N 1
ATOM 1380 C CA . PRO A 1 178 ? 9.020 4.817 -53.961 1.00 66.19 178 PRO A CA 1
ATOM 1381 C C . PRO A 1 178 ? 7.866 5.555 -54.655 1.00 66.19 178 PRO A C 1
ATOM 1383 O O . PRO A 1 178 ? 6.801 4.970 -54.866 1.00 66.19 178 PRO A O 1
ATOM 1386 N N . GLY A 1 179 ? 8.064 6.850 -54.914 1.00 63.66 179 GLY A N 1
ATOM 1387 C CA . GLY A 1 179 ? 7.145 7.661 -55.718 1.00 63.66 179 GLY A CA 1
ATOM 1388 C C . GLY A 1 179 ? 7.060 7.199 -57.165 1.00 63.66 179 GLY A C 1
ATOM 1389 O O . GLY A 1 179 ? 7.989 6.490 -57.618 1.00 63.66 179 GLY A O 1
#